Protein AF-A0A1B6GML4-F1 (afdb_monomer_lite)

Sequence (191 aa):
NIVEIHKVHSAIVINNTKAHWIPQGDTEPADFGSPFADRFAMFSSLLSSLYSGCTGELDSEVAPALCLGVHLANSQGTSDVQSKRKHYDFYHDPNPKEVRLCVPILECVTKRVMELLVEWPDHPTLNQILLVINRIMDFPSLSPVSRFLTGLELLLTKLKEWEENAHAGVTLGPHAAAVTRQVLDWRKLEL

pLDDT: mean 84.24, std 14.87, range [43.22, 98.5]

Secondary structure (DSSP, 8-state):
-HHHHHHHHHHHHHHH---TTS---S------SHHHHHHHHHHHHHHHHHGGG--THHHHHHHHHHHHHHHHHHHTTS----S------TTTSB-HHHHHHHHHHHHHHHHHHHHHHHHSTT-HHHHHHHHHHHHHHTS-TTSBHHHHHHHHHHHHHHHHHHHTT--GGG--HHHHHHHHHHHHHHHTT--

Structure (mmCIF, N/CA/C/O backbone):
data_AF-A0A1B6GML4-F1
#
_entry.id   AF-A0A1B6GML4-F1
#
loop_
_atom_site.group_PDB
_atom_site.id
_atom_site.type_symbol
_atom_site.label_atom_id
_atom_site.label_alt_id
_atom_site.label_comp_id
_atom_site.label_asym_id
_atom_site.label_entity_id
_atom_site.label_seq_id
_atom_site.pdbx_PDB_ins_code
_atom_site.Cartn_x
_atom_site.Cartn_y
_atom_site.Cartn_z
_atom_site.occupancy
_atom_site.B_iso_or_equiv
_atom_site.auth_seq_id
_atom_site.auth_comp_id
_atom_site.auth_asym_id
_atom_site.auth_atom_id
_atom_site.pdbx_PDB_model_num
ATOM 1 N N . ASN A 1 1 ? 11.026 -1.767 -40.944 1.00 56.12 1 ASN A N 1
ATOM 2 C CA . ASN A 1 1 ? 12.020 -0.731 -40.603 1.00 56.12 1 ASN A CA 1
ATOM 3 C C . ASN A 1 1 ? 13.425 -1.319 -40.780 1.00 56.12 1 ASN A C 1
ATOM 5 O O . ASN A 1 1 ? 13.826 -2.129 -39.960 1.00 56.12 1 ASN A O 1
ATOM 9 N N . ILE A 1 2 ? 14.142 -1.026 -41.876 1.00 69.81 2 ILE A N 1
ATOM 10 C CA . ILE A 1 2 ? 15.415 -1.724 -42.191 1.00 69.81 2 ILE A CA 1
ATOM 11 C C . ILE A 1 2 ? 16.571 -1.302 -41.270 1.00 69.81 2 ILE A C 1
ATOM 13 O O . ILE A 1 2 ? 17.361 -2.148 -40.859 1.00 69.81 2 ILE A O 1
ATOM 17 N N . VAL A 1 3 ? 16.654 -0.019 -40.900 1.00 73.81 3 VAL A N 1
ATOM 18 C CA . VAL A 1 3 ? 17.741 0.513 -40.051 1.00 73.81 3 VAL A CA 1
ATOM 19 C C . VAL A 1 3 ? 17.723 -0.122 -38.656 1.00 73.81 3 VAL A C 1
ATOM 21 O O . VAL A 1 3 ? 18.766 -0.402 -38.074 1.00 73.81 3 VAL A O 1
ATOM 24 N N . GLU A 1 4 ? 16.530 -0.383 -38.135 1.00 59.25 4 GLU A N 1
ATOM 25 C CA . GLU A 1 4 ? 16.285 -1.000 -36.829 1.00 59.25 4 GLU A CA 1
ATOM 26 C C . GLU A 1 4 ? 16.676 -2.485 -36.813 1.00 59.25 4 GLU A C 1
ATOM 28 O O . GLU A 1 4 ? 17.441 -2.907 -35.948 1.00 59.25 4 GLU A O 1
ATOM 33 N N . ILE A 1 5 ? 16.278 -3.240 -37.845 1.00 67.94 5 ILE A N 1
ATOM 34 C CA . ILE A 1 5 ? 16.705 -4.635 -38.052 1.00 67.94 5 ILE A CA 1
ATOM 35 C C . ILE A 1 5 ? 18.234 -4.717 -38.177 1.00 67.94 5 ILE A C 1
ATOM 37 O O . ILE A 1 5 ? 18.857 -5.567 -37.543 1.00 67.94 5 ILE A O 1
ATOM 41 N N . HIS A 1 6 ? 18.855 -3.808 -38.941 1.00 76.44 6 HIS A N 1
ATOM 42 C CA . HIS A 1 6 ? 20.312 -3.740 -39.063 1.00 76.44 6 HIS A CA 1
ATOM 43 C C . HIS A 1 6 ? 20.986 -3.483 -37.708 1.00 76.44 6 HIS A C 1
ATOM 45 O O . HIS A 1 6 ? 21.943 -4.177 -37.372 1.00 76.44 6 HIS A O 1
ATOM 51 N N . LYS A 1 7 ? 20.487 -2.526 -36.908 1.00 72.69 7 LYS A N 1
ATOM 52 C CA . LYS A 1 7 ? 21.011 -2.256 -35.558 1.00 72.69 7 LYS A CA 1
ATOM 53 C C . LYS A 1 7 ? 20.954 -3.505 -34.678 1.00 72.69 7 LYS A C 1
ATOM 55 O O . LYS A 1 7 ? 22.003 -3.932 -34.202 1.00 72.69 7 LYS A O 1
ATOM 60 N N . VAL A 1 8 ? 19.778 -4.122 -34.532 1.00 65.69 8 VAL A N 1
ATOM 61 C CA . VAL A 1 8 ? 19.581 -5.323 -33.698 1.00 65.69 8 VAL A CA 1
ATOM 62 C C . VAL A 1 8 ? 20.485 -6.472 -34.155 1.00 65.69 8 VAL A C 1
ATOM 64 O O . VAL A 1 8 ? 21.190 -7.060 -33.338 1.00 65.69 8 VAL A O 1
ATOM 67 N N . HIS A 1 9 ? 20.548 -6.750 -35.461 1.00 72.94 9 HIS A N 1
ATOM 68 C CA . HIS A 1 9 ? 21.420 -7.794 -36.002 1.00 72.94 9 HIS A CA 1
ATOM 69 C C . HIS A 1 9 ? 22.908 -7.491 -35.761 1.00 72.94 9 HIS A C 1
ATOM 71 O O . HIS A 1 9 ? 23.656 -8.372 -35.341 1.00 72.94 9 HIS A O 1
ATOM 77 N N . SER A 1 10 ? 23.348 -6.245 -35.977 1.00 73.06 10 SER A N 1
ATOM 78 C CA . SER A 1 10 ? 24.743 -5.847 -35.749 1.00 73.06 10 SER A CA 1
ATOM 79 C C . SER A 1 10 ? 25.153 -5.964 -34.276 1.00 73.06 10 SER A C 1
ATOM 81 O O . SER A 1 10 ? 26.220 -6.502 -33.998 1.00 73.06 10 SER A O 1
ATOM 83 N N . ALA A 1 11 ? 24.283 -5.571 -33.338 1.00 68.06 11 ALA A N 1
ATOM 84 C CA . ALA A 1 11 ? 24.519 -5.723 -31.904 1.00 68.06 11 ALA A CA 1
ATOM 85 C C . ALA A 1 11 ? 24.594 -7.201 -31.485 1.00 68.06 11 ALA A C 1
ATOM 87 O O . ALA A 1 11 ? 25.515 -7.590 -30.770 1.00 68.06 11 ALA A O 1
ATOM 88 N N . ILE A 1 12 ? 23.684 -8.052 -31.980 1.00 68.06 12 ILE A N 1
ATOM 89 C CA . ILE A 1 12 ? 23.720 -9.499 -31.713 1.00 68.06 12 ILE A CA 1
ATOM 90 C C . ILE A 1 12 ? 25.034 -10.108 -32.219 1.00 68.06 12 ILE A C 1
ATOM 92 O O . ILE A 1 12 ? 25.698 -10.819 -31.464 1.00 68.06 12 ILE A O 1
ATOM 96 N N . VAL A 1 13 ? 25.440 -9.813 -33.459 1.00 72.75 13 VAL A N 1
ATOM 97 C CA . VAL A 1 13 ? 26.677 -10.360 -34.039 1.00 72.75 13 VAL A CA 1
ATOM 98 C C . VAL A 1 13 ? 27.910 -9.881 -33.273 1.00 72.75 13 VAL A C 1
ATOM 100 O O . VAL A 1 13 ? 28.735 -10.716 -32.909 1.00 72.75 13 VAL A O 1
ATOM 103 N N . ILE A 1 14 ? 28.031 -8.582 -32.981 1.00 70.19 14 ILE A N 1
ATOM 104 C CA . ILE A 1 14 ? 29.200 -8.020 -32.285 1.00 70.19 14 ILE A CA 1
ATOM 105 C C . ILE A 1 14 ? 29.301 -8.555 -30.848 1.00 70.19 14 ILE A C 1
ATOM 107 O O . ILE A 1 14 ? 30.374 -9.000 -30.445 1.00 70.19 14 ILE A O 1
ATOM 111 N N . ASN A 1 15 ? 28.195 -8.606 -30.098 1.00 63.50 15 ASN A N 1
ATOM 112 C CA . ASN A 1 15 ? 28.218 -9.031 -28.693 1.00 63.50 15 ASN A CA 1
ATOM 113 C C . ASN A 1 15 ? 28.424 -10.549 -28.513 1.00 63.50 15 ASN A C 1
ATOM 115 O O . ASN A 1 15 ? 28.845 -10.978 -27.440 1.00 63.50 15 ASN A O 1
ATOM 119 N N . ASN A 1 16 ? 28.132 -11.371 -29.533 1.00 59.53 16 ASN A N 1
ATOM 120 C CA . ASN A 1 16 ? 28.180 -12.839 -29.431 1.00 59.53 16 ASN A CA 1
ATOM 121 C C . ASN A 1 16 ? 29.276 -13.503 -30.291 1.00 59.53 16 ASN A C 1
ATOM 123 O O . ASN A 1 16 ? 29.532 -14.694 -30.117 1.00 59.53 16 ASN A O 1
ATOM 127 N N . THR A 1 17 ? 29.954 -12.776 -31.189 1.00 66.06 17 THR A N 1
ATOM 128 C CA . THR A 1 17 ? 30.941 -13.361 -32.120 1.00 66.06 17 THR A CA 1
ATOM 129 C C . THR A 1 17 ? 32.354 -12.852 -31.845 1.00 66.06 17 THR A C 1
ATOM 131 O O . THR A 1 17 ? 32.690 -11.709 -32.144 1.00 66.06 17 THR A O 1
ATOM 134 N N . LYS A 1 18 ? 33.238 -13.721 -31.343 1.00 58.53 18 LYS A N 1
ATOM 135 C CA . LYS A 1 18 ? 34.671 -13.406 -31.217 1.00 58.53 18 LYS A CA 1
ATOM 136 C C . LYS A 1 18 ? 35.383 -13.633 -32.554 1.00 58.53 18 LYS A C 1
ATOM 138 O O . LYS A 1 18 ? 35.643 -14.775 -32.922 1.00 58.53 18 LYS A O 1
ATOM 143 N N . ALA A 1 19 ? 35.727 -12.554 -33.257 1.00 68.25 19 ALA A N 1
ATOM 144 C CA . ALA A 1 19 ? 36.495 -12.598 -34.502 1.00 68.25 19 ALA A CA 1
ATOM 145 C C . ALA A 1 19 ? 37.675 -11.613 -34.473 1.00 68.25 19 ALA A C 1
ATOM 147 O O . ALA A 1 19 ? 37.543 -10.490 -33.996 1.00 68.25 19 ALA A O 1
ATOM 148 N N . HIS A 1 20 ? 38.825 -12.024 -35.016 1.00 67.94 20 HIS A N 1
ATOM 149 C CA . HIS A 1 20 ? 40.100 -11.288 -34.935 1.00 67.94 20 HIS A CA 1
ATOM 150 C C . HIS A 1 20 ? 40.120 -9.934 -35.671 1.00 67.94 20 HIS A C 1
ATOM 152 O O . HIS A 1 20 ? 41.049 -9.154 -35.491 1.00 67.94 20 HIS A O 1
ATOM 158 N N . TRP A 1 21 ? 39.132 -9.677 -36.529 1.00 72.56 21 TRP A N 1
ATOM 159 C CA . TRP A 1 21 ? 38.981 -8.448 -37.313 1.00 72.56 21 TRP A CA 1
ATOM 160 C C . TRP A 1 21 ? 37.955 -7.470 -36.717 1.00 72.56 21 TRP A C 1
ATOM 162 O O . TRP A 1 21 ? 37.791 -6.373 -37.246 1.00 72.56 21 TRP A O 1
ATOM 172 N N . ILE A 1 22 ? 37.270 -7.839 -35.628 1.00 68.94 22 ILE A N 1
ATOM 173 C CA . ILE A 1 22 ? 36.397 -6.931 -34.873 1.00 68.94 22 ILE A CA 1
ATOM 174 C C . ILE A 1 22 ? 37.270 -6.193 -33.846 1.00 68.94 22 ILE A C 1
ATOM 176 O O . ILE A 1 22 ? 37.882 -6.860 -33.008 1.00 68.94 22 ILE A O 1
ATOM 180 N N . PRO A 1 23 ? 37.347 -4.847 -33.867 1.00 63.09 23 PRO A N 1
ATOM 181 C CA . PRO A 1 23 ? 38.114 -4.099 -32.877 1.00 63.09 23 PRO A CA 1
ATOM 182 C C . PRO A 1 23 ? 37.540 -4.299 -31.470 1.00 63.09 23 PRO A C 1
ATOM 184 O O . PRO A 1 23 ? 36.463 -3.799 -31.148 1.00 63.09 23 PRO A O 1
ATOM 187 N N . GLN A 1 24 ? 38.273 -5.019 -30.623 1.00 57.16 24 GLN A N 1
ATOM 188 C CA . GLN A 1 24 ? 37.968 -5.122 -29.199 1.00 57.16 24 GLN A CA 1
ATOM 189 C C . GLN A 1 24 ? 38.437 -3.842 -28.503 1.00 57.16 24 GLN A C 1
ATOM 191 O O . GLN A 1 24 ? 39.585 -3.736 -28.079 1.00 57.16 24 GLN A O 1
ATOM 196 N N . GLY A 1 25 ? 37.536 -2.860 -28.415 1.00 58.91 25 GLY A N 1
ATOM 197 C CA . GLY A 1 25 ? 37.604 -1.867 -27.344 1.00 58.91 25 GLY A CA 1
ATOM 198 C C . GLY A 1 25 ? 37.386 -2.530 -25.979 1.00 58.91 25 GLY A C 1
ATOM 199 O O . GLY A 1 25 ? 37.038 -3.717 -25.913 1.00 58.91 25 GLY A O 1
ATOM 200 N N . ASP A 1 26 ? 37.579 -1.766 -24.900 1.00 52.56 26 ASP A N 1
ATOM 201 C CA . ASP A 1 26 ? 37.337 -2.236 -23.532 1.00 52.56 26 ASP A CA 1
ATOM 202 C C . ASP A 1 26 ? 35.965 -2.911 -23.450 1.00 52.56 26 ASP A C 1
ATOM 204 O O . ASP A 1 26 ? 34.927 -2.309 -23.731 1.00 52.56 26 ASP A O 1
ATOM 208 N N . THR A 1 27 ? 35.983 -4.217 -23.191 1.00 55.28 27 THR A N 1
ATOM 209 C CA . THR A 1 27 ? 34.832 -5.069 -23.484 1.00 55.28 27 THR A CA 1
ATOM 210 C C . THR A 1 27 ? 33.810 -4.943 -22.366 1.00 55.28 27 THR A C 1
ATOM 212 O O . THR A 1 27 ? 33.893 -5.655 -21.363 1.00 55.28 27 THR A O 1
ATOM 215 N N . GLU A 1 28 ? 32.844 -4.038 -22.542 1.00 55.69 28 GLU A N 1
ATOM 216 C CA . GLU A 1 28 ? 31.662 -3.985 -21.681 1.00 55.69 28 GLU A CA 1
ATOM 217 C C . GLU A 1 28 ? 31.017 -5.383 -21.594 1.00 55.69 28 GLU A C 1
ATOM 219 O O . GLU A 1 28 ? 30.983 -6.119 -22.590 1.00 55.69 28 GLU A O 1
ATOM 224 N N . PRO A 1 29 ? 30.543 -5.797 -20.403 1.00 58.59 29 PRO A N 1
ATOM 225 C CA . PRO A 1 29 ? 29.981 -7.126 -20.213 1.00 58.59 29 PRO A CA 1
ATOM 226 C C . PRO A 1 29 ? 28.775 -7.316 -21.135 1.00 58.59 29 PRO A C 1
ATOM 228 O O . PRO A 1 29 ? 27.877 -6.478 -21.168 1.00 58.59 29 PRO A O 1
ATOM 231 N N . ALA A 1 30 ? 28.762 -8.422 -21.884 1.00 60.78 30 ALA A N 1
ATOM 232 C CA . ALA A 1 30 ? 27.754 -8.673 -22.909 1.00 60.78 30 ALA A CA 1
ATOM 233 C C . ALA A 1 30 ? 26.330 -8.605 -22.328 1.00 60.78 30 ALA A C 1
ATOM 235 O O . ALA A 1 30 ? 25.942 -9.428 -21.497 1.00 60.78 30 ALA A O 1
ATOM 236 N N . ASP A 1 31 ? 25.552 -7.618 -22.776 1.00 66.75 31 ASP A N 1
ATOM 237 C CA . ASP A 1 31 ? 24.176 -7.435 -22.327 1.00 66.75 31 ASP A CA 1
ATOM 238 C C . ASP A 1 31 ? 23.254 -8.485 -22.963 1.00 66.75 31 ASP A C 1
ATOM 240 O O . ASP A 1 31 ? 22.877 -8.405 -24.135 1.00 66.75 31 ASP A O 1
ATOM 244 N N . PHE A 1 32 ? 22.882 -9.479 -22.158 1.00 69.00 32 PHE A N 1
ATOM 245 C CA . PHE A 1 32 ? 21.851 -10.466 -22.480 1.00 69.00 32 PHE A CA 1
ATOM 246 C C . PHE A 1 32 ? 20.448 -10.032 -22.013 1.00 69.00 32 PHE A C 1
ATOM 248 O O . PHE A 1 32 ? 19.461 -10.674 -22.373 1.00 69.00 32 PHE A O 1
ATOM 255 N N . GLY A 1 33 ? 20.347 -8.953 -21.230 1.00 74.19 33 GLY A N 1
ATOM 256 C CA . GLY A 1 33 ? 19.120 -8.437 -20.633 1.00 74.19 33 GLY A CA 1
ATOM 257 C C . GLY A 1 33 ? 18.258 -7.649 -21.616 1.00 74.19 33 GLY A C 1
ATOM 258 O O . GLY A 1 33 ? 17.096 -8.013 -21.807 1.00 74.19 33 GLY A O 1
ATOM 259 N N . SER A 1 34 ? 18.793 -6.616 -22.282 1.00 72.69 34 SER A N 1
ATOM 260 C CA . SER A 1 34 ? 17.989 -5.852 -23.257 1.00 72.69 34 SER A CA 1
ATOM 261 C C . SER A 1 34 ? 17.515 -6.694 -24.455 1.00 72.69 34 SER A C 1
ATOM 263 O O . SER A 1 34 ? 16.313 -6.664 -24.740 1.00 72.69 34 SER A O 1
ATOM 265 N N . PRO A 1 35 ? 18.331 -7.579 -25.077 1.00 76.06 35 PRO A N 1
ATOM 266 C CA . PRO A 1 35 ? 17.855 -8.402 -26.188 1.00 76.06 35 PRO A CA 1
ATOM 267 C C . PRO A 1 35 ? 16.905 -9.514 -25.730 1.00 76.06 35 PRO A C 1
ATOM 269 O O . PRO A 1 35 ? 16.239 -10.129 -26.563 1.00 76.06 35 PRO A O 1
ATOM 272 N N . PHE A 1 36 ? 16.856 -9.842 -24.434 1.00 81.12 36 PHE A N 1
ATOM 273 C CA . PHE A 1 36 ? 15.794 -10.677 -23.873 1.00 81.12 36 PHE A CA 1
ATOM 274 C C . PHE A 1 36 ? 14.494 -9.873 -23.734 1.00 81.12 36 PHE A C 1
ATOM 276 O O . PHE A 1 36 ? 13.460 -10.324 -24.221 1.00 81.12 36 PHE A O 1
ATOM 283 N N . ALA A 1 37 ? 14.550 -8.681 -23.131 1.00 78.19 37 ALA A N 1
ATOM 284 C CA . ALA A 1 37 ? 13.382 -7.839 -22.874 1.00 78.19 37 ALA A CA 1
ATOM 285 C C . ALA A 1 37 ? 12.607 -7.493 -24.159 1.00 78.19 37 ALA A C 1
ATOM 287 O O . ALA A 1 37 ? 11.391 -7.687 -24.200 1.00 78.19 37 ALA A O 1
ATOM 288 N N . ASP A 1 38 ? 13.302 -7.091 -25.228 1.00 78.31 38 ASP A N 1
ATOM 289 C CA . ASP A 1 38 ? 12.683 -6.780 -26.527 1.00 78.31 38 ASP A CA 1
ATOM 290 C C . ASP A 1 38 ? 11.943 -7.993 -27.119 1.00 78.31 38 ASP A C 1
ATOM 292 O O . ASP A 1 38 ? 10.798 -7.896 -27.573 1.00 78.31 38 ASP A O 1
ATOM 296 N N . ARG A 1 39 ? 12.577 -9.174 -27.081 1.00 82.50 39 ARG A N 1
ATOM 297 C CA . ARG A 1 39 ? 11.973 -10.424 -27.571 1.00 82.50 39 ARG A CA 1
ATOM 298 C C . ARG A 1 39 ? 10.807 -10.878 -26.697 1.00 82.50 39 ARG A C 1
ATOM 300 O O . ARG A 1 39 ? 9.813 -11.354 -27.238 1.00 82.50 39 ARG A O 1
ATOM 307 N N . PHE A 1 40 ? 10.890 -10.693 -25.381 1.00 83.88 40 PHE A N 1
ATOM 308 C CA . PHE A 1 40 ? 9.812 -11.028 -24.453 1.00 83.88 40 PHE A CA 1
ATOM 309 C C . PHE A 1 40 ? 8.597 -10.101 -24.622 1.00 83.88 40 PHE A C 1
ATOM 311 O O . PHE A 1 40 ? 7.462 -10.574 -24.597 1.00 83.88 40 PHE A O 1
ATOM 318 N N . ALA A 1 41 ? 8.811 -8.808 -24.885 1.00 81.50 41 ALA A N 1
ATOM 319 C CA . ALA A 1 41 ? 7.740 -7.864 -25.201 1.00 81.50 41 ALA A CA 1
ATOM 320 C C . ALA A 1 41 ? 7.011 -8.236 -26.508 1.00 81.50 41 ALA A C 1
ATOM 322 O O . ALA A 1 41 ? 5.779 -8.295 -26.532 1.00 81.50 41 ALA A O 1
ATOM 323 N N . MET A 1 42 ? 7.757 -8.572 -27.571 1.00 84.25 42 MET A N 1
ATOM 324 C CA . MET A 1 42 ? 7.171 -9.081 -28.820 1.00 84.25 42 MET A CA 1
ATOM 325 C C . MET A 1 42 ? 6.416 -10.401 -28.608 1.00 84.25 42 MET A C 1
ATOM 327 O O . MET A 1 42 ? 5.291 -10.544 -29.083 1.00 84.25 42 MET A O 1
ATOM 331 N N . PHE A 1 43 ? 6.998 -11.350 -27.866 1.00 85.44 43 PHE A N 1
ATOM 332 C CA . PHE A 1 43 ? 6.362 -12.632 -27.555 1.00 85.44 43 PHE A CA 1
ATOM 333 C C . PHE A 1 43 ? 5.057 -12.455 -26.767 1.00 85.44 43 PHE A C 1
ATOM 335 O O . PHE A 1 43 ? 4.049 -13.043 -27.141 1.00 85.44 43 PHE A O 1
ATOM 342 N N . SER A 1 44 ? 5.042 -11.601 -25.740 1.00 84.31 44 SER A N 1
ATOM 343 C CA . SER A 1 44 ? 3.843 -11.294 -24.947 1.00 84.31 44 SER A CA 1
ATOM 344 C C . SER A 1 44 ? 2.716 -10.705 -25.809 1.00 84.31 44 SER A C 1
ATOM 346 O O . SER A 1 44 ? 1.567 -11.146 -25.733 1.00 84.31 44 SER A O 1
ATOM 348 N N . SER A 1 45 ? 3.053 -9.775 -26.712 1.00 86.06 45 SER A N 1
ATOM 349 C CA . SER A 1 45 ? 2.097 -9.221 -27.676 1.00 86.06 45 SER A CA 1
ATOM 350 C C . SER A 1 45 ? 1.522 -10.299 -28.601 1.00 86.06 45 SER A C 1
ATOM 352 O O . SER A 1 45 ? 0.301 -10.380 -28.741 1.00 86.06 45 SER A O 1
ATOM 354 N N . LEU A 1 46 ? 2.366 -11.153 -29.189 1.00 85.56 46 LEU A N 1
ATOM 355 C CA . LEU A 1 46 ? 1.924 -12.257 -30.049 1.00 85.56 46 LEU A CA 1
ATOM 356 C C . LEU A 1 46 ? 1.051 -13.258 -29.281 1.00 85.56 46 LEU A C 1
ATOM 358 O O . LEU A 1 46 ? -0.035 -13.601 -29.749 1.00 85.56 46 LEU A O 1
ATOM 362 N N . LEU A 1 47 ? 1.474 -13.664 -28.081 1.00 84.44 47 LEU A N 1
ATOM 363 C CA . LEU A 1 47 ? 0.755 -14.602 -27.219 1.00 84.44 47 LEU A CA 1
ATOM 364 C C . LEU A 1 47 ? -0.658 -14.100 -26.902 1.00 84.44 47 LEU A C 1
ATOM 366 O O . LEU A 1 47 ? -1.605 -14.870 -27.029 1.00 84.44 47 LEU A O 1
ATOM 370 N N . SER A 1 48 ? -0.832 -12.805 -26.609 1.00 83.38 48 SER A N 1
ATOM 371 C CA . SER A 1 48 ? -2.160 -12.212 -26.370 1.00 83.38 48 SER A CA 1
ATOM 372 C C . SER A 1 48 ? -3.149 -12.390 -27.536 1.00 83.38 48 SER A C 1
ATOM 374 O O . SER A 1 48 ? -4.357 -12.432 -27.316 1.00 83.38 48 SER A O 1
ATOM 376 N N . SER A 1 49 ? -2.640 -12.540 -28.765 1.00 83.12 49 SER A N 1
ATOM 377 C CA . SER A 1 49 ? -3.434 -12.736 -29.985 1.00 83.12 49 SER A CA 1
ATOM 378 C C . SER A 1 49 ? -3.537 -14.194 -30.453 1.00 83.12 49 SER A C 1
ATOM 380 O O . SER A 1 49 ? -4.444 -14.522 -31.214 1.00 83.12 49 SER A O 1
ATOM 382 N N . LEU A 1 50 ? -2.625 -15.068 -30.006 1.00 81.56 50 LEU A N 1
ATOM 383 C CA . LEU A 1 50 ? -2.477 -16.450 -30.486 1.00 81.56 50 LEU A CA 1
ATOM 384 C C . LEU A 1 50 ? -2.741 -17.522 -29.414 1.00 81.56 50 LEU A C 1
ATOM 386 O O . LEU A 1 50 ? -2.735 -18.704 -29.747 1.00 81.56 50 LEU A O 1
ATOM 390 N N . TYR A 1 51 ? -3.004 -17.136 -28.159 1.00 78.06 51 TYR A N 1
ATOM 391 C CA . TYR A 1 51 ? -3.182 -18.038 -27.009 1.00 78.06 51 TYR A CA 1
ATOM 392 C C . TYR A 1 51 ? -4.139 -19.218 -27.263 1.00 78.06 51 TYR A C 1
ATOM 394 O O . TYR A 1 51 ? -3.883 -20.332 -26.817 1.00 78.06 51 TYR A O 1
ATOM 402 N N . SER A 1 52 ? -5.214 -19.008 -28.030 1.00 80.94 52 SER A N 1
ATOM 403 C CA . SER A 1 52 ? -6.192 -20.051 -28.379 1.00 80.94 52 SER A CA 1
ATOM 404 C C . SER A 1 52 ? -5.649 -21.174 -29.277 1.00 80.94 52 SER A C 1
ATOM 406 O O . SER A 1 52 ? -6.319 -22.194 -29.428 1.00 80.94 52 SER A O 1
ATOM 408 N N . GLY A 1 53 ? -4.466 -21.001 -29.874 1.00 77.62 53 GLY A N 1
ATOM 409 C CA . GLY A 1 53 ? -3.755 -22.012 -30.662 1.00 77.62 53 GLY A CA 1
ATOM 410 C C . GLY A 1 53 ? -2.538 -22.627 -29.958 1.00 77.62 53 GLY A C 1
ATOM 411 O O . GLY A 1 53 ? -1.824 -23.411 -30.581 1.00 77.62 53 GLY A O 1
ATOM 412 N N . CYS A 1 54 ? -2.262 -22.274 -28.700 1.00 80.06 54 CYS A N 1
ATOM 413 C CA . CYS A 1 54 ? -1.100 -22.774 -27.963 1.00 80.06 54 CYS A CA 1
ATOM 414 C C . CYS A 1 54 ? -1.366 -24.158 -27.340 1.00 80.06 54 CYS A C 1
ATOM 416 O O . CYS A 1 54 ? -2.386 -24.368 -26.685 1.00 80.06 54 CYS A O 1
ATOM 418 N N . THR A 1 55 ? -0.428 -25.098 -27.504 1.00 80.38 55 THR A N 1
ATOM 419 C CA . THR A 1 55 ? -0.414 -26.385 -26.783 1.00 80.38 55 THR A CA 1
ATOM 420 C C . THR A 1 55 ? 0.356 -26.254 -25.465 1.00 80.38 55 THR A C 1
ATOM 422 O O . THR A 1 55 ? 1.227 -25.395 -25.335 1.00 80.38 55 THR A O 1
ATOM 425 N N . GLY A 1 56 ? 0.096 -27.142 -24.497 1.00 78.56 56 GLY A N 1
ATOM 426 C CA . GLY A 1 56 ? 0.838 -27.189 -23.223 1.00 78.56 56 GLY A CA 1
ATOM 427 C C . GLY A 1 56 ? 2.326 -27.558 -23.356 1.00 78.56 56 GLY A C 1
ATOM 428 O O . GLY A 1 56 ? 3.072 -27.497 -22.385 1.00 78.56 56 GLY A O 1
ATOM 429 N N . GLU A 1 57 ? 2.787 -27.914 -24.558 1.00 83.31 57 GLU A N 1
ATOM 430 C CA . GLU A 1 57 ? 4.215 -28.054 -24.871 1.00 83.31 57 GLU A CA 1
ATOM 431 C C . GLU A 1 57 ? 4.918 -26.686 -24.819 1.00 83.31 57 GLU A C 1
ATOM 433 O O . GLU A 1 57 ? 6.063 -26.599 -24.372 1.00 83.31 57 GLU A O 1
ATOM 438 N N . LEU A 1 58 ? 4.212 -25.604 -25.182 1.00 81.75 58 LEU A N 1
ATOM 439 C CA . LEU A 1 58 ? 4.733 -24.237 -25.139 1.00 81.75 58 LEU A CA 1
ATOM 440 C C . LEU A 1 58 ? 5.155 -23.828 -23.723 1.00 81.75 58 LEU A C 1
ATOM 442 O O . LEU A 1 58 ? 6.183 -23.174 -23.570 1.00 81.75 58 LEU A O 1
ATOM 446 N N . ASP A 1 59 ? 4.419 -24.251 -22.692 1.00 83.25 59 ASP A N 1
ATOM 447 C CA . ASP A 1 59 ? 4.773 -23.974 -21.295 1.00 83.25 59 ASP A CA 1
ATOM 448 C C . ASP A 1 59 ? 6.145 -24.570 -20.936 1.00 83.25 59 ASP A C 1
ATOM 450 O O . ASP A 1 59 ? 6.913 -23.956 -20.195 1.00 83.25 59 ASP A O 1
ATOM 454 N N . SER A 1 60 ? 6.494 -25.732 -21.504 1.00 84.88 60 SER A N 1
ATOM 455 C CA . SER A 1 60 ? 7.784 -26.392 -21.264 1.00 84.88 60 SER A CA 1
ATOM 456 C C . SER A 1 60 ? 8.955 -25.721 -21.996 1.00 84.88 60 SER A C 1
ATOM 458 O O . SER A 1 60 ? 10.018 -25.541 -21.404 1.00 84.88 60 SER A O 1
ATOM 460 N N . GLU A 1 61 ? 8.741 -25.265 -23.235 1.00 85.81 61 GLU A N 1
ATOM 461 C CA . GLU A 1 61 ? 9.733 -24.530 -24.040 1.00 85.81 61 GLU A CA 1
ATOM 462 C C . GLU A 1 61 ? 9.964 -23.100 -23.519 1.00 85.81 61 GLU A C 1
ATOM 464 O O . GLU A 1 61 ? 11.071 -22.561 -23.574 1.00 85.81 61 GLU A O 1
ATOM 469 N N . VAL A 1 62 ? 8.918 -22.467 -22.981 1.00 87.06 62 VAL A N 1
ATOM 470 C CA . VAL A 1 62 ? 8.950 -21.074 -22.513 1.00 87.06 62 VAL A CA 1
ATOM 471 C C . VAL A 1 62 ? 9.338 -20.971 -21.030 1.00 87.06 62 VAL A C 1
ATOM 473 O O . VAL A 1 62 ? 9.825 -19.920 -20.610 1.00 87.06 62 VAL A O 1
ATOM 476 N N . ALA A 1 63 ? 9.240 -22.046 -20.237 1.00 86.25 63 ALA A N 1
ATOM 477 C CA . ALA A 1 63 ? 9.647 -22.052 -18.827 1.00 86.25 63 ALA A CA 1
ATOM 478 C C . ALA A 1 63 ? 11.093 -21.556 -18.573 1.00 86.25 63 ALA A C 1
ATOM 480 O O . ALA A 1 63 ? 11.254 -20.691 -17.708 1.00 86.25 63 ALA A O 1
ATOM 481 N N . PRO A 1 64 ? 12.145 -21.974 -19.313 1.00 85.75 64 PRO A N 1
ATOM 482 C CA . PRO A 1 64 ? 13.498 -21.440 -19.117 1.00 85.75 64 PRO A CA 1
ATOM 483 C C . PRO A 1 64 ? 13.588 -19.932 -19.392 1.00 85.75 64 PRO A C 1
ATOM 485 O O . PRO A 1 64 ? 14.271 -19.204 -18.669 1.00 85.75 64 PRO A O 1
ATOM 488 N N . ALA A 1 65 ? 12.860 -19.448 -20.404 1.00 84.38 65 ALA A N 1
ATOM 489 C CA . ALA A 1 65 ? 12.790 -18.030 -20.741 1.00 84.38 65 ALA A CA 1
ATOM 490 C C . ALA A 1 65 ? 12.029 -17.228 -19.670 1.00 84.38 65 ALA A C 1
ATOM 492 O O . ALA A 1 65 ? 12.469 -16.142 -19.303 1.00 84.38 65 ALA A O 1
ATOM 493 N N . LEU A 1 66 ? 10.945 -17.769 -19.108 1.00 85.69 66 LEU A N 1
ATOM 494 C CA . LEU A 1 66 ? 10.226 -17.163 -17.982 1.00 85.69 66 LEU A CA 1
ATOM 495 C C . LEU A 1 66 ? 11.075 -17.142 -16.708 1.00 85.69 66 LEU A C 1
ATOM 497 O O . LEU A 1 66 ? 11.111 -16.117 -16.032 1.00 85.69 66 LEU A O 1
ATOM 501 N N . CYS A 1 67 ? 11.815 -18.209 -16.401 1.00 86.25 67 CYS A N 1
ATOM 502 C CA . CYS A 1 67 ? 12.759 -18.224 -15.283 1.00 86.25 67 CYS A CA 1
ATOM 503 C C . CYS A 1 67 ? 13.855 -17.160 -15.448 1.00 86.25 67 CYS A C 1
ATOM 505 O O . CYS A 1 67 ? 14.155 -16.452 -14.487 1.00 86.25 67 CYS A O 1
ATOM 507 N N . LEU A 1 68 ? 14.402 -16.986 -16.658 1.00 83.25 68 LEU A N 1
ATOM 508 C CA . LEU A 1 68 ? 15.341 -15.902 -16.960 1.00 83.25 68 LEU A CA 1
ATOM 509 C C . LEU A 1 68 ? 14.677 -14.520 -16.846 1.00 83.25 68 LEU A C 1
ATOM 511 O O . LEU A 1 68 ? 15.255 -13.622 -16.244 1.00 83.25 68 LEU A O 1
ATOM 515 N N . GLY A 1 69 ? 13.455 -14.347 -17.353 1.00 82.69 69 GLY A N 1
ATOM 516 C CA . GLY A 1 69 ? 12.704 -13.093 -17.257 1.00 82.69 69 GLY A CA 1
ATOM 517 C C . GLY A 1 69 ? 12.368 -12.700 -15.818 1.00 82.69 69 GLY A C 1
ATOM 518 O O . GLY A 1 69 ? 12.525 -11.541 -15.446 1.00 82.69 69 GLY A O 1
ATOM 519 N N . VAL A 1 70 ? 11.991 -13.666 -14.976 1.00 83.44 70 VAL A N 1
ATOM 520 C CA . VAL A 1 70 ? 11.785 -13.473 -13.532 1.00 83.44 70 VAL A CA 1
ATOM 521 C C . VAL A 1 70 ? 13.111 -13.199 -12.824 1.00 83.44 70 VAL A C 1
ATOM 523 O O . VAL A 1 70 ? 13.156 -12.331 -11.952 1.00 83.44 70 VAL A O 1
ATOM 526 N N . HIS A 1 71 ? 14.203 -13.877 -13.194 1.00 79.88 71 HIS A N 1
ATOM 527 C CA . HIS A 1 71 ? 15.526 -13.565 -12.656 1.00 79.88 71 HIS A CA 1
ATOM 528 C C . HIS A 1 71 ? 15.922 -12.123 -12.991 1.00 79.88 71 H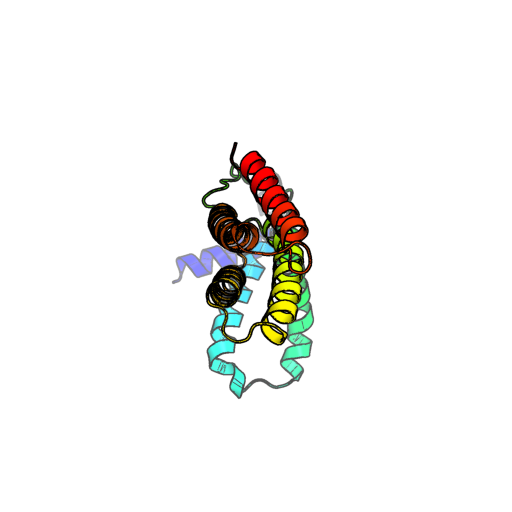IS A C 1
ATOM 530 O O . HIS A 1 71 ? 16.223 -11.372 -12.073 1.00 79.88 71 HIS A O 1
ATOM 536 N N . LEU A 1 72 ? 15.815 -11.708 -14.258 1.00 76.56 72 LEU A N 1
ATOM 537 C CA . LEU A 1 72 ? 16.108 -10.347 -14.717 1.00 76.56 72 LEU A CA 1
ATOM 538 C C . LEU A 1 72 ? 15.195 -9.300 -14.063 1.00 76.56 72 LEU A C 1
ATOM 540 O O . LEU A 1 72 ? 15.680 -8.272 -13.605 1.00 76.56 72 LEU A O 1
ATOM 544 N N . ALA A 1 73 ? 13.889 -9.552 -13.944 1.00 75.38 73 ALA A N 1
ATOM 545 C CA . ALA A 1 73 ? 12.960 -8.630 -13.286 1.00 75.38 73 ALA A CA 1
ATOM 546 C C . ALA A 1 73 ? 13.299 -8.411 -11.798 1.00 75.38 73 ALA A C 1
ATOM 548 O O . ALA A 1 73 ? 13.166 -7.298 -11.292 1.00 75.38 73 ALA A O 1
ATOM 549 N N . ASN A 1 74 ? 13.782 -9.447 -11.104 1.00 70.50 74 ASN A N 1
ATOM 550 C CA . ASN A 1 74 ? 14.291 -9.316 -9.738 1.00 70.50 74 ASN A CA 1
ATOM 551 C C . ASN A 1 74 ? 15.704 -8.699 -9.701 1.00 70.50 74 ASN A C 1
ATOM 553 O O . ASN A 1 74 ? 15.993 -7.882 -8.824 1.00 70.50 74 ASN A O 1
ATOM 557 N N . SER A 1 75 ? 16.576 -9.050 -10.653 1.00 65.31 75 SER A N 1
ATOM 558 C CA . SER A 1 75 ? 17.980 -8.630 -10.682 1.00 65.31 75 SER A CA 1
ATOM 559 C C . SER A 1 75 ? 18.181 -7.211 -11.202 1.00 65.31 75 SER A C 1
ATOM 561 O O . SER A 1 75 ? 19.186 -6.608 -10.860 1.00 65.31 75 SER A O 1
ATOM 563 N N . GLN A 1 76 ? 17.223 -6.606 -11.913 1.00 58.19 76 GLN A N 1
ATOM 564 C CA . GLN A 1 76 ? 17.223 -5.152 -12.144 1.00 58.19 76 GLN A CA 1
ATOM 565 C C . GLN A 1 76 ? 17.093 -4.358 -10.828 1.00 58.19 76 GLN A C 1
ATOM 567 O O . GLN A 1 76 ? 17.452 -3.186 -10.772 1.00 58.19 76 GLN A O 1
ATOM 572 N N . GLY A 1 77 ? 16.682 -5.006 -9.730 1.00 50.19 77 GLY A N 1
ATOM 573 C CA . GLY A 1 77 ? 16.807 -4.486 -8.366 1.00 50.19 77 GLY A CA 1
ATOM 574 C C . GLY A 1 77 ? 18.185 -4.686 -7.709 1.00 50.19 77 GLY A C 1
ATOM 575 O O . GLY A 1 77 ? 18.302 -4.385 -6.514 1.00 50.19 77 GLY A O 1
ATOM 576 N N . THR A 1 78 ? 19.173 -5.225 -8.444 1.00 45.19 78 THR A N 1
ATOM 577 C CA . THR A 1 78 ? 20.555 -5.559 -8.024 1.00 45.19 78 THR A CA 1
ATOM 578 C C . THR A 1 78 ? 21.619 -5.431 -9.145 1.00 45.19 78 THR A C 1
ATOM 580 O O . THR A 1 78 ? 22.740 -5.901 -8.960 1.00 45.19 78 THR A O 1
ATOM 583 N N . SER A 1 79 ? 21.308 -4.849 -10.311 1.00 43.72 79 SER A N 1
ATOM 584 C CA . SER A 1 79 ? 22.229 -4.747 -11.459 1.00 43.72 79 SER A CA 1
ATOM 585 C C . SER A 1 79 ? 23.333 -3.719 -11.193 1.00 43.72 79 SER A C 1
ATOM 587 O O . SER A 1 79 ? 23.111 -2.522 -11.357 1.00 43.72 79 SER A O 1
ATOM 589 N N . ASP A 1 80 ? 24.543 -4.158 -10.834 1.00 43.84 80 ASP A N 1
ATOM 590 C CA . ASP A 1 80 ? 25.675 -3.252 -10.545 1.00 43.84 80 ASP A CA 1
ATOM 591 C C . ASP A 1 80 ? 26.421 -2.752 -11.805 1.00 43.84 80 ASP A C 1
ATOM 593 O O . ASP A 1 80 ? 27.596 -2.390 -11.769 1.00 43.84 80 ASP A O 1
ATOM 597 N N . VAL A 1 81 ? 25.728 -2.719 -12.950 1.00 44.34 81 VAL A N 1
ATOM 598 C CA . VAL A 1 81 ? 26.233 -2.114 -14.189 1.00 44.34 81 VAL A CA 1
ATOM 599 C C . VAL A 1 81 ? 26.074 -0.601 -14.078 1.00 44.34 81 VAL A C 1
ATOM 601 O O . VAL A 1 81 ? 24.962 -0.086 -13.952 1.00 44.34 81 VAL A O 1
ATOM 604 N N . GLN A 1 82 ? 27.194 0.121 -14.144 1.00 43.22 82 GLN A N 1
ATOM 605 C CA . GLN A 1 82 ? 27.311 1.545 -13.800 1.00 43.22 82 GLN A CA 1
ATOM 606 C C . GLN A 1 82 ? 26.716 2.521 -14.839 1.00 43.22 82 GLN A C 1
ATOM 608 O O . GLN A 1 82 ? 27.186 3.650 -14.997 1.00 43.22 82 GLN A O 1
ATOM 613 N N . SER A 1 83 ? 25.619 2.134 -15.498 1.00 43.38 83 SER A N 1
ATOM 614 C CA . SER A 1 83 ? 24.687 3.115 -16.055 1.00 43.38 83 SER A CA 1
ATOM 615 C C . SER A 1 83 ? 24.299 4.095 -14.938 1.00 43.38 83 SER A C 1
ATOM 617 O O . SER A 1 83 ? 24.004 3.680 -13.815 1.00 43.38 83 SER A O 1
ATOM 619 N N . LYS A 1 84 ? 24.415 5.401 -15.215 1.00 48.38 84 LYS A N 1
ATOM 620 C CA . LYS A 1 84 ? 24.350 6.483 -14.216 1.00 48.38 84 LYS A CA 1
ATOM 621 C C . LYS A 1 84 ? 23.169 6.269 -13.265 1.00 48.38 84 LYS A C 1
ATOM 623 O O . LYS A 1 84 ? 22.031 6.476 -13.681 1.00 48.38 84 LYS A O 1
ATOM 628 N N . ARG A 1 85 ? 23.438 5.873 -12.010 1.00 51.88 85 ARG A N 1
ATOM 629 C CA . ARG A 1 85 ? 22.396 5.613 -11.002 1.00 51.88 85 ARG A CA 1
ATOM 630 C C . ARG A 1 85 ? 21.531 6.867 -10.868 1.00 51.88 85 ARG A C 1
ATOM 632 O O . ARG A 1 85 ? 21.969 7.856 -10.279 1.00 51.88 85 ARG A O 1
ATOM 639 N N . LYS A 1 86 ? 20.330 6.834 -11.456 1.00 62.19 86 LYS A N 1
ATOM 640 C CA . LYS A 1 86 ? 19.331 7.895 -11.317 1.00 62.19 86 LYS A CA 1
ATOM 641 C C . LYS A 1 86 ? 19.093 8.072 -9.820 1.00 62.19 86 LYS A C 1
ATOM 643 O O . LYS A 1 86 ? 18.857 7.086 -9.123 1.00 62.19 86 LYS A O 1
ATOM 648 N N . HIS A 1 87 ? 19.226 9.298 -9.320 1.00 79.25 87 HIS A N 1
ATOM 649 C CA . HIS A 1 87 ? 18.909 9.572 -7.924 1.00 79.25 87 HIS A CA 1
ATOM 650 C C . HIS A 1 87 ? 17.432 9.228 -7.704 1.00 79.25 87 HIS A C 1
ATOM 652 O O . HIS A 1 87 ? 16.595 9.660 -8.496 1.00 79.25 87 HIS A O 1
ATOM 658 N N . TYR A 1 88 ? 17.150 8.391 -6.704 1.00 87.19 88 TYR A N 1
ATOM 659 C CA . TYR A 1 88 ? 15.811 7.858 -6.465 1.00 87.19 88 TYR A CA 1
ATOM 660 C C . TYR A 1 88 ? 14.849 8.999 -6.136 1.00 87.19 88 TYR A C 1
ATOM 662 O O . TYR A 1 88 ? 14.998 9.670 -5.117 1.00 87.19 88 TYR A O 1
ATOM 670 N N . ASP A 1 89 ? 13.872 9.215 -7.009 1.00 91.25 89 ASP A N 1
ATOM 671 C CA . ASP A 1 89 ? 12.841 10.220 -6.815 1.00 91.25 89 ASP A CA 1
ATOM 672 C C . ASP A 1 89 ? 11.644 9.591 -6.092 1.00 91.25 89 ASP A C 1
ATOM 674 O O . ASP A 1 89 ? 10.843 8.885 -6.703 1.00 91.25 89 ASP A O 1
ATOM 678 N N . PHE A 1 90 ? 11.500 9.870 -4.794 1.00 93.06 90 PHE A N 1
ATOM 679 C CA . PHE A 1 90 ? 10.394 9.387 -3.955 1.00 93.06 90 PHE A CA 1
ATOM 680 C C . PHE A 1 90 ? 8.992 9.641 -4.551 1.00 93.06 90 PHE A C 1
ATOM 682 O O . PHE A 1 90 ? 8.048 8.889 -4.280 1.00 93.06 90 PHE A O 1
ATOM 689 N N . TYR A 1 91 ? 8.847 10.692 -5.364 1.00 93.81 91 TYR A N 1
ATOM 690 C CA . TYR A 1 91 ? 7.576 11.116 -5.938 1.00 93.81 91 TYR A CA 1
ATOM 691 C C . TYR A 1 91 ? 7.262 10.458 -7.284 1.00 93.81 91 TYR A C 1
ATOM 693 O O . TYR A 1 91 ? 6.082 10.382 -7.632 1.00 93.81 91 TYR A O 1
ATOM 701 N N . HIS A 1 92 ? 8.271 9.961 -8.010 1.00 90.69 92 HIS A N 1
ATOM 702 C CA . HIS A 1 92 ? 8.127 9.470 -9.388 1.00 90.69 92 HIS A CA 1
ATOM 703 C C . HIS A 1 92 ? 8.665 8.053 -9.634 1.00 90.69 92 HIS A C 1
ATOM 705 O O . HIS A 1 92 ? 8.135 7.360 -10.503 1.00 90.69 92 HIS A O 1
ATOM 711 N N . ASP A 1 93 ? 9.695 7.606 -8.911 1.00 88.12 93 ASP A N 1
ATOM 712 C CA . ASP A 1 93 ? 10.313 6.295 -9.119 1.00 88.12 93 ASP A CA 1
ATOM 713 C C . ASP A 1 93 ? 9.607 5.184 -8.313 1.00 88.12 93 ASP A C 1
ATOM 715 O O . ASP A 1 93 ? 9.290 5.368 -7.133 1.00 88.12 93 ASP A O 1
ATOM 719 N N . PRO A 1 94 ? 9.379 3.994 -8.901 1.00 91.00 94 PRO A N 1
ATOM 720 C CA . PRO A 1 94 ? 8.789 2.871 -8.180 1.00 91.00 94 PRO A CA 1
ATOM 721 C C . PRO A 1 94 ? 9.740 2.308 -7.118 1.00 91.00 94 PRO A C 1
ATOM 723 O O . PRO A 1 94 ? 10.910 2.050 -7.402 1.00 91.00 94 PRO A O 1
ATOM 726 N N . ASN A 1 95 ? 9.221 1.975 -5.932 1.00 92.31 95 ASN A N 1
ATOM 727 C CA . ASN A 1 95 ? 9.966 1.191 -4.941 1.00 92.31 95 ASN A CA 1
ATOM 728 C C . ASN A 1 95 ? 9.132 0.023 -4.379 1.00 92.31 95 ASN A C 1
ATOM 730 O O . ASN A 1 95 ? 8.593 0.103 -3.272 1.00 92.31 95 ASN A O 1
ATOM 734 N N . PRO A 1 96 ? 9.051 -1.109 -5.107 1.00 89.12 96 PRO A N 1
ATOM 735 C CA . PRO A 1 96 ? 8.289 -2.277 -4.667 1.00 89.12 96 PRO A CA 1
ATOM 736 C C . PRO A 1 96 ? 8.827 -2.944 -3.392 1.00 89.12 96 PRO A C 1
ATOM 738 O O . PRO A 1 96 ? 8.121 -3.761 -2.806 1.00 89.12 96 PRO A O 1
ATOM 741 N N . LYS A 1 97 ? 10.065 -2.643 -2.964 1.00 90.06 97 LYS A N 1
ATOM 742 C CA . LYS A 1 97 ? 10.628 -3.159 -1.703 1.00 90.06 97 LYS A CA 1
ATOM 743 C C . LYS A 1 97 ? 9.956 -2.469 -0.512 1.00 90.06 97 LYS A C 1
ATOM 745 O O . LYS A 1 97 ? 9.490 -3.156 0.388 1.00 90.06 97 LYS A O 1
ATOM 750 N N . GLU A 1 98 ? 9.823 -1.145 -0.576 1.00 93.06 98 GLU A N 1
ATOM 751 C CA . GLU A 1 98 ? 9.113 -0.337 0.422 1.00 93.06 98 GLU A CA 1
ATOM 752 C C . GLU A 1 98 ? 7.607 -0.598 0.426 1.00 93.06 98 GLU A C 1
ATOM 754 O O . GLU A 1 98 ? 7.034 -0.884 1.474 1.00 93.06 98 GLU A O 1
ATOM 759 N N . VAL A 1 99 ? 6.955 -0.576 -0.742 1.00 93.88 99 VAL A N 1
ATOM 760 C CA . VAL A 1 99 ? 5.493 -0.757 -0.854 1.00 93.88 99 VAL A CA 1
ATOM 761 C C . VAL A 1 99 ? 5.020 -2.069 -0.210 1.00 93.88 99 VAL A C 1
ATOM 763 O O . VAL A 1 99 ? 3.981 -2.095 0.449 1.00 93.88 99 VAL A O 1
ATOM 766 N N . ARG A 1 100 ? 5.809 -3.149 -0.308 1.00 93.62 100 ARG A N 1
ATOM 767 C CA . ARG A 1 100 ? 5.506 -4.441 0.337 1.00 93.62 100 ARG A CA 1
ATOM 768 C C . ARG A 1 100 ? 5.429 -4.375 1.867 1.00 93.62 100 ARG A C 1
ATOM 770 O O . ARG A 1 100 ? 4.769 -5.228 2.451 1.00 93.62 100 ARG A O 1
ATOM 777 N N . LEU A 1 101 ? 6.053 -3.390 2.518 1.00 94.06 101 LEU A N 1
ATOM 778 C CA . LEU A 1 101 ? 6.036 -3.253 3.980 1.00 94.06 101 LEU A CA 1
ATOM 779 C C . LEU A 1 101 ? 4.666 -2.812 4.518 1.00 94.06 101 LEU A C 1
ATOM 781 O O . LEU A 1 101 ? 4.299 -3.197 5.625 1.00 94.06 101 LEU A O 1
ATOM 785 N N . CYS A 1 102 ? 3.880 -2.057 3.739 1.00 95.19 102 CYS A N 1
ATOM 786 C CA . CYS A 1 102 ? 2.555 -1.614 4.186 1.00 95.19 102 CYS A CA 1
ATOM 787 C C . CYS A 1 102 ? 1.471 -2.700 4.072 1.00 95.19 102 CYS A C 1
ATOM 789 O O . CYS A 1 102 ? 0.511 -2.669 4.838 1.00 95.19 102 CYS A O 1
ATOM 791 N N . VAL A 1 103 ? 1.639 -3.690 3.185 1.00 96.06 103 VAL A N 1
ATOM 792 C CA . VAL A 1 103 ? 0.666 -4.774 2.943 1.00 96.06 103 VAL A CA 1
ATOM 793 C C . VAL A 1 103 ? 0.241 -5.505 4.231 1.00 96.06 103 VAL A C 1
ATOM 795 O O . VAL A 1 103 ? -0.948 -5.463 4.543 1.00 96.06 103 VAL A O 1
ATOM 798 N N . PRO A 1 104 ? 1.145 -6.078 5.056 1.00 97.69 104 PRO A N 1
ATOM 799 C CA . PRO A 1 104 ? 0.741 -6.758 6.292 1.00 97.69 104 PRO A CA 1
ATOM 800 C C . PRO A 1 104 ? 0.125 -5.813 7.338 1.00 97.69 104 PRO A C 1
ATOM 802 O O . PRO A 1 104 ? -0.609 -6.263 8.216 1.00 97.69 104 PRO A O 1
ATOM 805 N N . ILE A 1 105 ? 0.380 -4.501 7.257 1.00 97.94 105 ILE A N 1
ATOM 806 C CA . ILE A 1 105 ? -0.271 -3.502 8.119 1.00 97.94 105 ILE A CA 1
ATOM 807 C C . ILE A 1 105 ? -1.727 -3.315 7.669 1.00 97.94 105 ILE A C 1
ATOM 809 O O . ILE A 1 105 ? -2.636 -3.358 8.498 1.00 97.94 105 ILE A O 1
ATOM 813 N N . LEU A 1 106 ? -1.956 -3.172 6.360 1.00 98.25 106 LEU A N 1
ATOM 814 C CA . LEU A 1 106 ? -3.284 -3.064 5.749 1.00 98.25 106 LEU A CA 1
ATOM 815 C C . LEU A 1 106 ? -4.128 -4.327 5.981 1.00 98.25 106 LEU A C 1
ATOM 817 O O . LEU A 1 106 ? -5.305 -4.215 6.320 1.00 98.25 106 LEU A O 1
ATOM 821 N N . GLU A 1 107 ? -3.533 -5.517 5.880 1.00 98.31 107 GLU A N 1
ATOM 822 C CA . GLU A 1 107 ? -4.182 -6.798 6.195 1.00 98.31 107 GLU A CA 1
ATOM 823 C C . GLU A 1 107 ? -4.594 -6.885 7.675 1.00 98.31 107 GLU A C 1
ATOM 825 O O . GLU A 1 107 ? -5.738 -7.235 7.974 1.00 98.31 107 GLU A O 1
ATOM 830 N N . CYS A 1 108 ? -3.712 -6.498 8.608 1.00 98.00 108 CYS A N 1
ATOM 831 C CA . CYS A 1 108 ? -4.039 -6.448 10.037 1.00 98.00 108 CYS A CA 1
ATOM 832 C C . CYS A 1 108 ? -5.199 -5.482 10.336 1.00 98.00 108 CYS A C 1
ATOM 834 O O . CYS A 1 108 ? -6.134 -5.853 11.049 1.00 98.00 108 CYS A O 1
ATOM 836 N N . VAL A 1 109 ? -5.173 -4.264 9.770 1.00 98.06 109 VAL A N 1
ATOM 837 C CA . VAL A 1 109 ? -6.277 -3.294 9.911 1.00 98.06 109 VAL A CA 1
ATOM 838 C C . VAL A 1 109 ? -7.571 -3.883 9.340 1.00 98.06 109 VAL A C 1
ATOM 840 O O . VAL A 1 109 ? -8.596 -3.865 10.016 1.00 98.06 109 VAL A O 1
ATOM 843 N N . THR A 1 110 ? -7.519 -4.449 8.129 1.00 98.44 110 THR A N 1
ATOM 844 C CA . THR A 1 110 ? -8.675 -5.063 7.452 1.00 98.44 110 THR A CA 1
ATOM 845 C C . THR A 1 110 ? -9.307 -6.139 8.319 1.00 98.44 110 THR A C 1
ATOM 847 O O . THR A 1 110 ? -10.510 -6.097 8.561 1.00 98.44 110 THR A O 1
ATOM 850 N N . LYS A 1 111 ? -8.502 -7.071 8.846 1.00 98.12 111 LYS A N 1
ATOM 851 C CA . LYS A 1 111 ? -8.989 -8.142 9.716 1.00 98.12 111 LYS A CA 1
ATOM 852 C C . LYS A 1 111 ? -9.721 -7.580 10.936 1.00 98.12 111 LYS A C 1
ATOM 854 O O . LYS A 1 111 ? -10.851 -7.986 11.197 1.00 98.12 111 LYS A O 1
ATOM 859 N N . ARG A 1 112 ? -9.119 -6.629 11.661 1.00 97.50 112 ARG A N 1
ATOM 860 C CA . ARG A 1 112 ? -9.745 -6.070 12.869 1.00 97.50 112 ARG A CA 1
ATOM 861 C C . ARG A 1 112 ? -11.013 -5.272 12.553 1.00 97.50 112 ARG A C 1
ATOM 863 O O . ARG A 1 112 ? -11.969 -5.329 13.317 1.00 97.50 112 ARG A O 1
ATOM 870 N N . VAL A 1 113 ? -11.058 -4.565 11.427 1.00 97.38 113 VAL A N 1
ATOM 871 C CA . VAL A 1 113 ? -12.259 -3.837 10.986 1.00 97.38 113 VAL A CA 1
ATOM 872 C C . VAL A 1 113 ? -13.380 -4.797 10.574 1.00 97.38 113 VAL A C 1
ATOM 874 O O . VAL A 1 113 ? -14.534 -4.546 10.908 1.00 97.38 113 VAL A O 1
ATOM 877 N N . MET A 1 114 ? -13.055 -5.929 9.940 1.00 97.38 114 MET A N 1
ATOM 878 C CA . MET A 1 114 ? -14.026 -6.995 9.654 1.00 97.38 114 MET A CA 1
ATOM 879 C C . MET A 1 114 ? -14.577 -7.635 10.936 1.00 97.38 114 MET A C 1
ATOM 881 O O . MET A 1 114 ? -15.776 -7.870 11.011 1.00 97.38 114 MET A O 1
ATOM 885 N N . GLU A 1 115 ? -13.743 -7.867 11.961 1.00 96.62 115 GLU A N 1
ATOM 886 C CA . GLU A 1 115 ? -14.209 -8.320 13.285 1.00 96.62 115 GLU A CA 1
ATOM 887 C C . GLU A 1 115 ? -15.221 -7.327 13.890 1.00 96.62 115 GLU A C 1
ATOM 889 O O . GLU A 1 115 ? -16.294 -7.731 14.331 1.00 96.62 115 GLU A O 1
ATOM 894 N N . LEU A 1 116 ? -14.922 -6.023 13.852 1.00 96.12 116 LEU A N 1
ATOM 895 C CA . LEU A 1 116 ? -15.809 -4.977 14.377 1.00 96.12 116 LEU A CA 1
ATOM 896 C C . LEU A 1 116 ? -17.124 -4.839 13.589 1.00 96.12 116 LEU A C 1
ATOM 898 O O . LEU A 1 116 ? -18.155 -4.547 14.187 1.00 96.12 116 LEU A O 1
ATOM 902 N N . LEU A 1 117 ? -17.120 -5.089 12.276 1.00 96.81 117 LEU A N 1
ATOM 903 C CA . LEU A 1 117 ? -18.328 -5.077 11.437 1.00 96.81 117 LEU A CA 1
ATOM 904 C C . LEU A 1 117 ? -19.281 -6.259 11.701 1.00 96.81 117 LEU A C 1
ATOM 906 O O . LEU A 1 117 ? -20.435 -6.195 11.281 1.00 96.81 117 LEU A O 1
ATOM 910 N N . VAL A 1 118 ? -18.849 -7.312 12.410 1.00 96.44 118 VAL A N 1
ATOM 911 C CA . VAL A 1 118 ? -19.757 -8.373 12.896 1.00 96.44 118 VAL A CA 1
ATOM 912 C C . VAL A 1 118 ? -20.608 -7.871 14.067 1.00 96.44 118 VAL A C 1
ATOM 914 O O . VAL A 1 118 ? -21.791 -8.195 14.150 1.00 96.44 118 VAL A O 1
ATOM 917 N N . GLU A 1 119 ? -20.022 -7.069 14.960 1.00 94.12 119 GLU A N 1
ATOM 918 C CA . GLU A 1 119 ? -20.726 -6.439 16.087 1.00 94.12 119 GLU A CA 1
ATOM 919 C C . GLU A 1 119 ? -21.518 -5.193 15.654 1.00 94.12 119 GLU A C 1
ATOM 921 O O . GLU A 1 119 ? -22.615 -4.950 16.157 1.00 94.12 119 GLU A O 1
ATOM 926 N N . TRP A 1 120 ? -20.984 -4.429 14.694 1.00 93.31 120 TRP A N 1
ATOM 927 C CA . TRP A 1 120 ? -21.542 -3.162 14.210 1.00 93.31 120 TRP A CA 1
ATOM 928 C C . TRP A 1 120 ? -21.738 -3.169 12.680 1.00 93.31 120 TRP A C 1
ATOM 930 O O . TRP A 1 120 ? -21.013 -2.461 11.970 1.00 93.31 120 TRP A O 1
ATOM 940 N N . PRO A 1 121 ? -22.702 -3.951 12.145 1.00 92.94 121 PRO A N 1
ATOM 941 C CA . PRO A 1 121 ? -22.994 -3.985 10.714 1.00 92.94 121 PRO A CA 1
ATOM 942 C C . PRO A 1 121 ? -23.245 -2.596 10.122 1.00 92.94 121 PRO A C 1
ATOM 944 O O . PRO A 1 121 ? -23.796 -1.708 10.773 1.00 92.94 121 PRO A O 1
ATOM 947 N N . ASP A 1 122 ? -22.824 -2.420 8.871 1.00 90.75 122 ASP A N 1
ATOM 948 C CA . ASP A 1 122 ? -22.973 -1.199 8.072 1.00 90.75 122 ASP A CA 1
ATOM 949 C C . ASP A 1 122 ? -22.369 0.099 8.656 1.00 90.75 122 ASP A C 1
ATOM 951 O O . ASP A 1 122 ? -22.539 1.171 8.065 1.00 90.75 122 ASP A O 1
ATOM 955 N N . HIS A 1 123 ? -21.596 0.038 9.752 1.00 95.56 123 HIS A N 1
ATOM 956 C CA . HIS A 1 123 ? -21.061 1.239 10.399 1.00 95.56 123 HIS A CA 1
ATOM 957 C C . HIS A 1 123 ? -20.205 2.096 9.435 1.00 95.56 123 HIS A C 1
ATOM 959 O O . HIS A 1 123 ? -19.185 1.623 8.912 1.00 95.56 123 HIS A O 1
ATOM 965 N N . PRO A 1 124 ? -20.555 3.380 9.205 1.00 95.38 124 PRO A N 1
ATOM 966 C CA . PRO A 1 124 ? -20.036 4.150 8.075 1.00 95.38 124 PRO A CA 1
ATOM 967 C C . PRO A 1 124 ? -18.524 4.378 8.132 1.00 95.38 124 PRO A C 1
ATOM 969 O O . PRO A 1 124 ? -17.867 4.300 7.095 1.00 95.38 124 PRO A O 1
ATOM 972 N N . THR A 1 125 ? -17.944 4.610 9.314 1.00 96.19 125 THR A N 1
ATOM 973 C CA . THR A 1 125 ? -16.489 4.808 9.459 1.00 96.19 125 THR A CA 1
ATOM 974 C C . THR A 1 125 ? -15.710 3.522 9.179 1.00 96.19 125 THR A C 1
ATOM 976 O O . THR A 1 125 ? -14.671 3.572 8.528 1.00 96.19 125 THR A O 1
ATOM 979 N N . LEU A 1 126 ? -16.230 2.360 9.594 1.00 97.31 126 LEU A N 1
ATOM 980 C CA . LEU A 1 126 ? -15.583 1.060 9.367 1.00 97.31 126 LEU A CA 1
ATOM 981 C C . LEU A 1 126 ? -15.617 0.698 7.875 1.00 97.31 126 LEU A C 1
ATOM 983 O O . LEU A 1 126 ? -14.589 0.355 7.290 1.00 97.31 126 LEU A O 1
ATOM 987 N N . ASN A 1 127 ? -16.766 0.905 7.228 1.00 97.56 127 ASN A N 1
ATOM 988 C CA . ASN A 1 127 ? -16.904 0.773 5.779 1.00 97.56 127 ASN A CA 1
ATOM 989 C C . ASN A 1 127 ? -15.990 1.745 5.007 1.00 97.56 127 ASN A C 1
ATOM 991 O O . ASN A 1 127 ? -15.369 1.346 4.023 1.00 97.56 127 ASN A O 1
ATOM 995 N N . GLN A 1 128 ? -15.834 2.997 5.459 1.00 97.88 128 GLN A N 1
ATOM 996 C CA . GLN A 1 128 ? -14.883 3.945 4.859 1.00 97.88 128 GLN A CA 1
ATOM 997 C C . GLN A 1 128 ? -13.421 3.503 5.022 1.00 97.88 128 GLN A C 1
ATOM 999 O O . GLN A 1 128 ? -12.653 3.647 4.072 1.00 97.88 128 GLN A O 1
ATOM 1004 N N . ILE A 1 129 ? -13.038 2.934 6.172 1.00 98.25 129 ILE A N 1
ATOM 1005 C CA . ILE A 1 129 ? -11.694 2.377 6.389 1.00 98.25 129 ILE A CA 1
ATOM 1006 C C . ILE A 1 129 ? -11.407 1.262 5.371 1.00 98.25 129 ILE A C 1
ATOM 1008 O O . ILE A 1 129 ? -10.392 1.331 4.677 1.00 98.25 129 ILE A O 1
ATOM 1012 N N . LEU A 1 130 ? -12.314 0.291 5.208 1.00 98.25 130 LEU A N 1
ATOM 1013 C CA . LEU A 1 130 ? -12.159 -0.780 4.210 1.00 98.25 130 LEU A CA 1
ATOM 1014 C C . LEU A 1 130 ? -12.069 -0.242 2.776 1.00 98.25 130 LEU A C 1
ATOM 1016 O O . LEU A 1 130 ? -11.220 -0.676 2.001 1.00 98.25 130 LEU A O 1
ATOM 1020 N N . LEU A 1 131 ? -12.909 0.735 2.423 1.00 98.31 131 LEU A N 1
ATOM 1021 C CA . LEU A 1 131 ? -12.922 1.355 1.094 1.00 98.31 131 LEU A CA 1
ATOM 1022 C C . LEU A 1 131 ? -11.583 2.058 0.791 1.00 98.31 131 LEU A C 1
ATOM 1024 O O . LEU A 1 131 ? -11.072 1.972 -0.327 1.00 98.31 131 LEU A O 1
ATOM 1028 N N . VAL A 1 132 ? -10.983 2.720 1.787 1.00 98.50 132 VAL A N 1
ATOM 1029 C CA . VAL A 1 132 ? -9.640 3.310 1.666 1.00 98.50 132 VAL A CA 1
ATOM 1030 C C . VAL A 1 132 ? -8.570 2.225 1.520 1.00 98.50 132 VAL A C 1
ATOM 1032 O O . VAL A 1 132 ? -7.736 2.348 0.627 1.00 98.50 132 VAL A O 1
ATOM 1035 N N . ILE A 1 133 ? -8.604 1.151 2.318 1.00 98.44 133 ILE A N 1
ATOM 1036 C CA . ILE A 1 133 ? -7.618 0.059 2.226 1.00 98.44 133 ILE A CA 1
ATOM 1037 C C . ILE A 1 133 ? -7.660 -0.616 0.853 1.00 98.44 133 ILE A C 1
ATOM 1039 O O . ILE A 1 133 ? -6.618 -0.729 0.209 1.00 98.44 133 ILE A O 1
ATOM 1043 N N . ASN A 1 134 ? -8.848 -0.993 0.372 1.00 98.19 134 ASN A N 1
ATOM 1044 C CA . ASN A 1 134 ? -9.014 -1.624 -0.939 1.00 98.19 134 ASN A CA 1
ATOM 1045 C C . ASN A 1 134 ? -8.420 -0.741 -2.047 1.00 98.19 134 ASN A C 1
ATOM 1047 O O . ASN A 1 134 ? -7.594 -1.205 -2.823 1.00 98.19 134 ASN A O 1
ATOM 1051 N N . ARG A 1 135 ? -8.713 0.568 -2.034 1.00 98.06 135 ARG A N 1
ATOM 1052 C CA . ARG A 1 135 ? -8.142 1.526 -2.998 1.00 98.06 135 ARG A CA 1
ATOM 1053 C C . ARG A 1 135 ? -6.616 1.627 -2.959 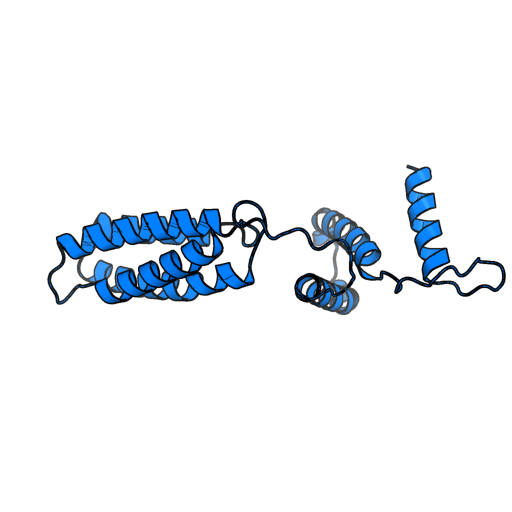1.00 98.06 135 ARG A C 1
ATOM 1055 O O . ARG A 1 135 ? -6.037 1.946 -3.990 1.00 98.06 135 ARG A O 1
ATOM 1062 N N . ILE A 1 136 ? -5.975 1.406 -1.809 1.00 97.88 136 ILE A N 1
ATOM 1063 C CA . ILE A 1 136 ? -4.506 1.384 -1.686 1.00 97.88 136 ILE A CA 1
ATOM 1064 C C . ILE A 1 136 ? -3.948 0.070 -2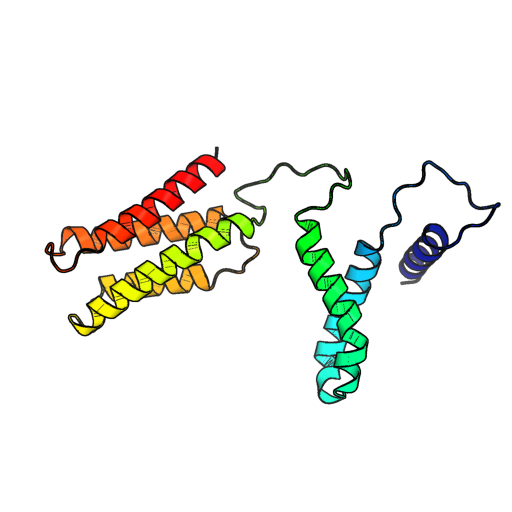.249 1.00 97.88 136 ILE A C 1
ATOM 1066 O O . ILE A 1 136 ? -2.939 0.087 -2.950 1.00 97.88 136 ILE A O 1
ATOM 1070 N N . MET A 1 137 ? -4.621 -1.053 -1.983 1.00 96.62 137 MET A N 1
ATOM 1071 C CA . MET A 1 137 ? -4.260 -2.376 -2.508 1.00 96.62 137 MET A CA 1
ATOM 1072 C C . MET A 1 137 ? -4.462 -2.480 -4.032 1.00 96.62 137 MET A C 1
ATOM 10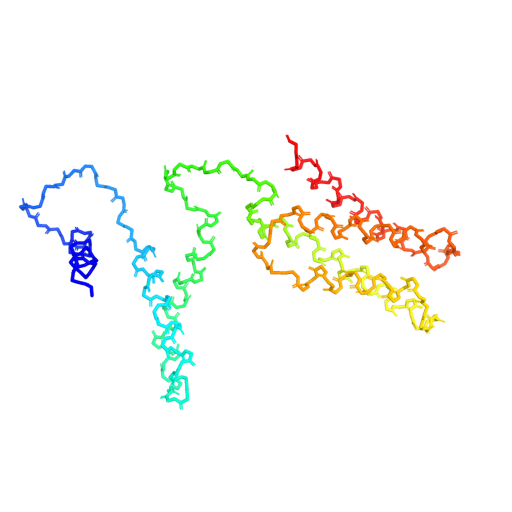74 O O . MET A 1 137 ? -3.692 -3.164 -4.700 1.00 96.62 137 MET A O 1
ATOM 1078 N N . ASP A 1 138 ? -5.431 -1.745 -4.589 1.00 96.94 138 ASP A N 1
ATOM 1079 C CA . ASP A 1 138 ? -5.696 -1.623 -6.032 1.00 96.94 138 ASP A CA 1
ATOM 1080 C C . ASP A 1 138 ? -4.647 -0.772 -6.788 1.00 96.94 138 ASP A C 1
ATOM 1082 O O . ASP A 1 138 ? -4.705 -0.648 -8.016 1.00 96.94 138 ASP A O 1
ATOM 1086 N N . PHE A 1 139 ? -3.690 -0.131 -6.102 1.00 95.62 139 PHE A N 1
ATOM 1087 C CA . PHE A 1 139 ? -2.645 0.638 -6.783 1.00 95.62 139 PHE A CA 1
ATOM 1088 C C . PHE A 1 139 ? -1.666 -0.290 -7.525 1.00 95.62 139 PHE A C 1
ATOM 1090 O O . PHE A 1 139 ? -1.181 -1.264 -6.945 1.00 95.62 139 PHE A O 1
ATOM 1097 N N . PRO A 1 140 ? -1.273 0.034 -8.776 1.00 91.25 140 PRO A N 1
ATOM 1098 C CA . PRO A 1 140 ? -0.233 -0.711 -9.479 1.00 91.25 140 PRO A CA 1
ATOM 1099 C C . PRO A 1 140 ? 1.041 -0.817 -8.637 1.00 91.25 140 PRO A C 1
ATOM 1101 O O . PRO A 1 140 ? 1.522 0.188 -8.111 1.00 91.25 140 PRO A O 1
ATOM 1104 N N . SER A 1 141 ? 1.627 -2.012 -8.566 1.00 80.31 141 SER A N 1
ATOM 1105 C CA . SER A 1 141 ? 2.827 -2.312 -7.764 1.00 80.31 141 SER A CA 1
ATOM 1106 C C . SER A 1 141 ? 4.089 -1.546 -8.187 1.00 80.31 141 SER A C 1
ATOM 1108 O O . SER A 1 141 ? 5.080 -1.544 -7.459 1.00 80.31 141 SER A O 1
ATOM 1110 N N . LEU A 1 142 ? 4.040 -0.879 -9.346 1.00 86.44 142 LEU A N 1
ATOM 1111 C CA . LEU A 1 142 ? 5.053 0.046 -9.855 1.00 86.44 142 LEU A CA 1
ATOM 1112 C C . LEU A 1 142 ? 4.675 1.531 -9.656 1.00 86.44 142 LEU A C 1
ATOM 1114 O O . LEU A 1 142 ? 5.229 2.397 -10.323 1.00 86.44 142 LEU A O 1
ATOM 1118 N N . SER A 1 143 ? 3.731 1.853 -8.768 1.00 91.62 143 SER A N 1
ATOM 1119 C CA . SER A 1 143 ? 3.465 3.245 -8.372 1.00 91.62 143 SER A CA 1
ATOM 1120 C C . SER A 1 143 ? 4.561 3.762 -7.418 1.00 91.62 143 SER A C 1
ATOM 1122 O O . SER A 1 143 ? 5.114 2.969 -6.649 1.00 91.62 143 SER A O 1
ATOM 1124 N N . PRO A 1 144 ? 4.870 5.072 -7.419 1.00 94.94 144 PRO A N 1
ATOM 1125 C CA . PRO A 1 144 ? 5.814 5.669 -6.472 1.00 94.94 144 PRO A CA 1
ATOM 1126 C C . PRO A 1 144 ? 5.279 5.639 -5.033 1.00 94.94 144 PRO A C 1
ATOM 1128 O O . PRO A 1 144 ? 4.064 5.641 -4.803 1.00 94.94 144 PRO A O 1
ATOM 1131 N N . VAL A 1 145 ? 6.190 5.636 -4.052 1.00 96.19 145 VAL A N 1
ATOM 1132 C CA . VAL A 1 145 ? 5.851 5.506 -2.618 1.00 96.19 145 VAL A CA 1
ATOM 1133 C C . VAL A 1 145 ? 4.994 6.674 -2.129 1.00 96.19 145 VAL A C 1
ATOM 1135 O O . VAL A 1 145 ? 4.072 6.453 -1.346 1.00 96.19 145 VAL A O 1
ATOM 1138 N N . SER A 1 146 ? 5.210 7.880 -2.663 1.00 96.94 146 SER A N 1
ATOM 1139 C CA . SER A 1 146 ? 4.374 9.069 -2.434 1.00 96.94 146 SER A CA 1
ATOM 1140 C C . SER A 1 146 ? 2.866 8.791 -2.528 1.00 96.94 146 SER A C 1
ATOM 1142 O O . SER A 1 146 ? 2.095 9.218 -1.668 1.00 96.94 146 SER A O 1
ATOM 1144 N N . ARG A 1 147 ? 2.435 8.004 -3.523 1.00 97.44 147 ARG A N 1
ATOM 1145 C CA . ARG A 1 147 ? 1.026 7.650 -3.742 1.00 97.44 147 ARG A CA 1
ATOM 1146 C C . ARG A 1 147 ? 0.477 6.769 -2.616 1.00 97.44 147 ARG A C 1
ATOM 1148 O O . ARG A 1 147 ? -0.644 6.985 -2.155 1.00 97.44 147 ARG A O 1
ATOM 1155 N N . PHE A 1 148 ? 1.260 5.787 -2.167 1.00 97.62 148 PHE A N 1
ATOM 1156 C CA . PHE A 1 148 ? 0.894 4.918 -1.046 1.00 97.62 148 PHE A CA 1
ATOM 1157 C C . PHE A 1 148 ? 0.896 5.691 0.278 1.00 97.62 148 PHE A C 1
ATOM 1159 O O . PHE A 1 148 ? -0.014 5.505 1.081 1.00 97.62 148 PHE A O 1
ATOM 1166 N N . LEU A 1 149 ? 1.851 6.607 0.476 1.00 97.75 149 LEU A N 1
ATOM 1167 C CA . LEU A 1 149 ? 1.924 7.490 1.641 1.00 97.75 149 LEU A CA 1
ATOM 1168 C C . LEU A 1 149 ? 0.653 8.343 1.789 1.00 97.75 149 LEU A C 1
ATOM 1170 O O . LEU A 1 149 ? 0.030 8.303 2.847 1.00 97.75 149 LEU A O 1
ATOM 1174 N N . THR A 1 150 ? 0.194 9.015 0.724 1.00 97.94 150 THR A N 1
ATOM 1175 C CA . THR A 1 150 ? -1.085 9.760 0.749 1.00 97.94 150 THR A CA 1
ATOM 1176 C C . THR A 1 150 ? -2.273 8.855 1.114 1.00 9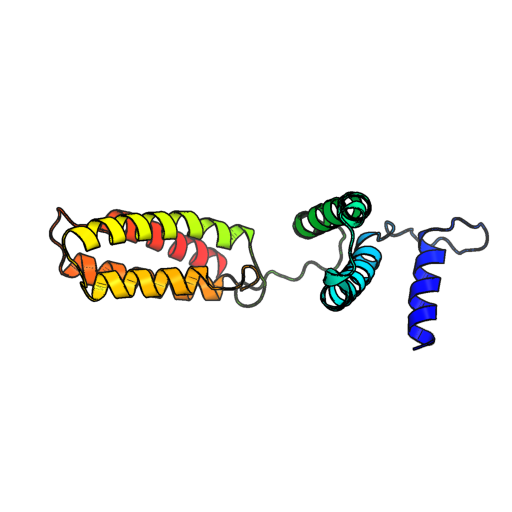7.94 150 THR A C 1
ATOM 1178 O O . THR A 1 150 ? -3.183 9.268 1.834 1.00 97.94 150 THR A O 1
ATOM 1181 N N . GLY A 1 151 ? -2.256 7.598 0.658 1.00 98.00 151 GLY A N 1
ATOM 1182 C CA . GLY A 1 151 ? -3.239 6.584 1.043 1.00 98.00 151 GLY A CA 1
ATOM 1183 C C . GLY A 1 151 ? -3.206 6.250 2.539 1.00 98.00 151 GLY A C 1
ATOM 1184 O O . GLY A 1 151 ? -4.249 6.260 3.192 1.00 98.00 151 GLY A O 1
ATOM 1185 N N . LEU A 1 152 ? -2.019 5.999 3.100 1.00 98.12 152 LEU A N 1
ATOM 1186 C CA . LEU A 1 152 ? -1.847 5.706 4.528 1.00 98.12 152 LEU A CA 1
ATOM 1187 C C . LEU A 1 152 ? -2.199 6.900 5.428 1.00 98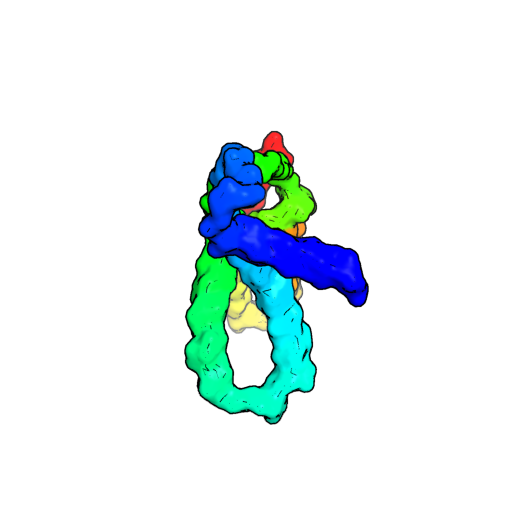.12 152 LEU A C 1
ATOM 1189 O O . LEU A 1 152 ? -2.715 6.697 6.523 1.00 98.12 152 LEU A O 1
ATOM 1193 N N . GLU A 1 153 ? -1.981 8.136 4.978 1.00 98.31 153 GLU A N 1
ATOM 1194 C CA . GLU A 1 153 ? -2.373 9.345 5.716 1.00 98.31 153 GLU A CA 1
ATOM 1195 C C . GLU A 1 153 ? -3.904 9.523 5.755 1.00 98.31 153 GLU A C 1
ATOM 1197 O O . GLU A 1 153 ? -4.475 9.811 6.815 1.00 98.31 153 GLU A O 1
ATOM 1202 N N . LEU A 1 154 ? -4.598 9.250 4.643 1.00 98.44 154 LEU A N 1
ATOM 1203 C CA . LEU A 1 154 ? -6.065 9.192 4.606 1.00 98.44 154 LEU A CA 1
ATOM 1204 C C . LEU A 1 154 ? -6.612 8.055 5.487 1.00 98.44 154 LEU A C 1
ATOM 1206 O O . LEU A 1 154 ? -7.555 8.264 6.252 1.00 98.44 154 LEU A O 1
ATOM 1210 N N . LEU A 1 155 ? -5.998 6.870 5.429 1.00 98.50 155 LEU A N 1
ATOM 1211 C CA . LEU A 1 155 ? -6.347 5.733 6.284 1.00 98.50 155 LEU A CA 1
ATOM 1212 C C . LEU A 1 155 ? -6.181 6.076 7.769 1.00 98.50 155 LEU A C 1
ATOM 1214 O O . LEU A 1 155 ? -7.093 5.851 8.559 1.00 98.50 155 LEU A O 1
ATOM 1218 N N . LEU A 1 156 ? -5.047 6.670 8.149 1.00 98.25 156 LEU A N 1
ATOM 1219 C CA . LEU A 1 156 ? -4.774 7.088 9.523 1.00 98.25 156 LEU A CA 1
ATOM 1220 C C . LEU A 1 156 ? -5.783 8.130 10.023 1.00 98.25 156 LEU A C 1
ATOM 1222 O O . LEU A 1 156 ? -6.116 8.141 11.206 1.00 98.25 156 LEU A O 1
ATOM 1226 N N . THR A 1 157 ? -6.297 8.977 9.132 1.00 98.06 157 THR A N 1
ATOM 1227 C CA . THR A 1 157 ? -7.372 9.924 9.453 1.00 98.06 157 THR A CA 1
ATOM 1228 C C . THR A 1 157 ? -8.662 9.174 9.797 1.00 98.06 157 THR A C 1
ATOM 1230 O O . THR A 1 157 ? -9.235 9.401 10.859 1.00 98.06 157 THR A O 1
ATOM 1233 N N . LYS A 1 158 ? -9.062 8.188 8.983 1.00 97.94 158 LYS A N 1
ATOM 1234 C CA . LYS A 1 158 ? -10.256 7.366 9.250 1.00 97.94 158 LYS A CA 1
ATOM 1235 C C . LYS A 1 158 ? -10.130 6.456 10.474 1.00 97.94 158 LYS A C 1
ATOM 1237 O O . LYS A 1 158 ? -11.121 6.229 11.161 1.00 97.94 158 LYS A O 1
ATOM 1242 N N . LEU A 1 159 ? -8.922 5.999 10.800 1.00 97.50 159 LEU A N 1
ATOM 1243 C CA . LEU A 1 159 ? -8.660 5.282 12.051 1.00 97.50 159 LEU A CA 1
ATOM 1244 C C . LEU A 1 159 ? -8.812 6.193 13.284 1.00 97.50 159 LEU A C 1
ATOM 1246 O O . LEU A 1 159 ? -9.317 5.734 14.303 1.00 97.50 159 LEU A O 1
ATOM 1250 N N . LYS A 1 160 ? -8.441 7.478 13.197 1.00 96.00 160 LYS A N 1
ATOM 1251 C CA . LYS A 1 160 ? -8.645 8.455 14.286 1.00 96.00 160 LYS A CA 1
ATOM 1252 C C . LYS A 1 160 ? -10.117 8.827 14.477 1.00 96.00 160 LYS A C 1
ATOM 1254 O O . LYS A 1 160 ? -10.578 8.827 15.610 1.00 96.00 160 LYS A O 1
ATOM 1259 N N . GLU A 1 161 ? -10.864 9.037 13.390 1.00 96.25 161 GLU A N 1
ATOM 1260 C CA . GLU A 1 161 ? -12.321 9.274 13.443 1.00 96.25 161 GLU A CA 1
ATOM 1261 C C . GLU A 1 161 ? -13.079 8.141 14.168 1.00 96.25 161 GLU A C 1
ATOM 1263 O O . GLU A 1 161 ? -14.106 8.382 14.805 1.00 96.25 161 GLU A O 1
ATOM 1268 N N . TRP A 1 162 ? -12.575 6.901 14.094 1.00 96.06 162 TRP A N 1
ATOM 1269 C CA . TRP A 1 162 ? -13.077 5.790 14.905 1.00 96.06 162 TRP A CA 1
ATOM 1270 C C . TRP A 1 162 ? -12.648 5.910 16.375 1.00 96.06 162 TRP A C 1
ATOM 1272 O O . TRP A 1 162 ? -13.514 5.902 17.245 1.00 96.06 162 TRP A O 1
ATOM 1282 N N . GLU A 1 163 ? -11.352 6.077 16.667 1.00 94.00 163 GLU A N 1
ATOM 1283 C CA . GLU A 1 163 ? -10.844 6.170 18.052 1.00 94.00 163 GLU A CA 1
ATOM 1284 C C . GLU A 1 163 ? -11.452 7.320 18.872 1.00 94.00 163 GLU A C 1
ATOM 1286 O O . GLU A 1 163 ? -11.593 7.188 20.083 1.00 94.00 163 GLU A O 1
ATOM 1291 N N . GLU A 1 164 ? -11.848 8.427 18.237 1.00 93.75 164 GLU A N 1
ATOM 1292 C CA . GLU A 1 164 ? -12.530 9.553 18.898 1.00 93.75 164 GLU A CA 1
ATOM 1293 C C . GLU A 1 164 ? -13.922 9.190 19.450 1.00 93.75 164 GLU A C 1
ATOM 1295 O O . GLU A 1 164 ? -14.413 9.851 20.366 1.00 93.75 164 GLU A O 1
ATOM 1300 N N . ASN A 1 165 ? -14.549 8.137 18.916 1.00 89.38 165 ASN A N 1
ATOM 1301 C CA . ASN A 1 165 ? -15.903 7.692 19.267 1.00 89.38 165 ASN A CA 1
ATOM 1302 C C . ASN A 1 165 ? -15.933 6.276 19.884 1.00 89.38 165 ASN A C 1
ATOM 1304 O O . ASN A 1 165 ? -16.927 5.880 20.494 1.00 89.38 165 ASN A O 1
ATOM 1308 N N . ALA A 1 166 ? -14.857 5.502 19.728 1.00 88.62 166 ALA A N 1
ATOM 1309 C CA . ALA A 1 166 ? -14.735 4.129 20.196 1.00 88.62 166 ALA A CA 1
ATOM 1310 C C . ALA A 1 166 ? -14.499 4.038 21.712 1.00 88.62 166 ALA A C 1
ATOM 1312 O O . ALA A 1 166 ? -13.638 4.710 22.278 1.00 88.62 166 ALA A O 1
ATOM 1313 N N . HIS A 1 167 ? -15.194 3.115 22.382 1.00 89.81 167 HIS A N 1
ATOM 1314 C CA . HIS A 1 167 ? -14.829 2.728 23.746 1.00 89.81 167 HIS A CA 1
ATOM 1315 C C . HIS A 1 167 ? -13.651 1.739 23.744 1.00 89.81 167 HIS A C 1
ATOM 1317 O O . HIS A 1 167 ? -13.487 0.958 22.805 1.00 89.81 167 HIS A O 1
ATOM 1323 N N . ALA A 1 168 ? -12.886 1.678 24.839 1.00 86.62 168 ALA A N 1
ATOM 1324 C CA . ALA A 1 168 ? -11.640 0.903 24.934 1.00 86.62 168 ALA A CA 1
ATOM 1325 C C . ALA A 1 168 ? -11.720 -0.566 24.449 1.00 86.62 168 ALA A C 1
ATOM 1327 O O . ALA A 1 168 ? -10.749 -1.074 23.900 1.00 86.62 168 ALA A O 1
ATOM 1328 N N . GLY A 1 169 ? -12.869 -1.244 24.590 1.00 85.69 169 GLY A N 1
ATOM 1329 C CA . GLY A 1 169 ? -13.065 -2.615 24.087 1.00 85.69 169 GLY A CA 1
ATOM 1330 C C . GLY A 1 169 ? -13.038 -2.791 22.554 1.00 85.69 169 GLY A C 1
ATOM 1331 O O . GLY A 1 169 ? -12.791 -3.897 22.084 1.00 85.69 169 GLY A O 1
ATOM 1332 N N . VAL A 1 170 ? -13.250 -1.726 21.767 1.00 92.19 170 VAL A N 1
ATOM 1333 C CA . VAL A 1 170 ? -13.311 -1.769 20.287 1.00 92.19 170 VAL A CA 1
ATOM 1334 C C . VAL A 1 170 ? -12.237 -0.903 19.612 1.00 92.19 170 VAL A C 1
ATOM 1336 O O . VAL A 1 170 ? -12.363 -0.527 18.449 1.00 92.19 170 VAL A O 1
ATOM 1339 N N . THR A 1 171 ? -11.148 -0.612 20.329 1.00 93.19 171 THR A N 1
ATOM 1340 C CA . THR A 1 171 ? -10.022 0.193 19.827 1.00 93.19 171 THR A CA 1
ATOM 1341 C C . THR A 1 171 ? -9.333 -0.412 18.591 1.00 93.19 171 THR A C 1
ATOM 1343 O O . THR A 1 171 ? -9.045 -1.613 18.509 1.00 93.19 171 THR A O 1
ATOM 1346 N N . LEU A 1 172 ? -9.022 0.464 17.636 1.00 95.69 172 LEU A N 1
ATOM 1347 C CA . LEU A 1 172 ? -8.092 0.288 16.522 1.00 95.69 172 LEU A CA 1
ATOM 1348 C C . LEU A 1 172 ? -6.726 0.947 16.793 1.00 95.69 172 LEU A C 1
ATOM 1350 O O . LEU A 1 172 ? -5.823 0.807 15.971 1.00 95.69 172 LEU A O 1
ATOM 1354 N N . GLY A 1 173 ? -6.529 1.609 17.936 1.00 94.88 173 GLY A N 1
ATOM 1355 C CA . GLY A 1 173 ? -5.321 2.346 18.324 1.00 94.88 173 GLY A CA 1
ATOM 1356 C C . GLY A 1 173 ? -3.983 1.636 18.050 1.00 94.88 173 GLY A C 1
ATOM 1357 O O . GLY A 1 173 ? -3.102 2.258 17.453 1.00 94.88 173 GLY A O 1
ATOM 1358 N N . PRO A 1 174 ? -3.806 0.335 18.369 1.00 95.62 174 PRO A N 1
ATOM 1359 C CA . PRO A 1 174 ? -2.589 -0.407 18.016 1.00 95.62 174 PRO A CA 1
ATOM 1360 C C . PRO A 1 174 ? -2.329 -0.490 16.500 1.00 95.62 174 PRO A C 1
ATOM 1362 O O . PRO A 1 174 ? -1.184 -0.414 16.054 1.00 95.62 174 PRO A O 1
ATOM 1365 N N . HIS A 1 175 ? -3.390 -0.585 15.697 1.00 97.12 175 HIS A N 1
ATOM 1366 C CA . HIS A 1 175 ? -3.322 -0.598 14.235 1.00 97.12 175 HIS A CA 1
ATOM 1367 C C . HIS A 1 175 ? -3.043 0.810 13.687 1.00 97.12 175 HIS A C 1
ATOM 1369 O O . HIS A 1 175 ? -2.203 0.977 12.804 1.00 97.12 175 HIS A O 1
ATOM 1375 N N . ALA A 1 176 ? -3.667 1.841 14.268 1.00 96.88 176 ALA A N 1
ATOM 1376 C CA . ALA A 1 176 ? -3.374 3.240 13.959 1.00 96.88 176 ALA A CA 1
ATOM 1377 C C . ALA A 1 176 ? -1.910 3.607 14.271 1.00 96.88 176 ALA A C 1
ATOM 1379 O O . ALA A 1 176 ? -1.278 4.323 13.494 1.00 96.88 176 ALA A O 1
ATOM 1380 N N . ALA A 1 177 ? -1.334 3.072 15.352 1.00 97.50 177 ALA A N 1
ATOM 1381 C CA . ALA A 1 177 ? 0.081 3.234 15.683 1.00 97.50 177 ALA A CA 1
ATOM 1382 C C . ALA A 1 177 ? 1.008 2.563 14.649 1.00 97.50 177 ALA A C 1
ATOM 1384 O O . ALA A 1 177 ? 2.009 3.161 14.253 1.00 97.50 177 ALA A O 1
ATOM 1385 N N . ALA A 1 178 ? 0.657 1.370 14.152 1.00 97.69 178 ALA A N 1
ATOM 1386 C CA . ALA A 1 178 ? 1.404 0.699 13.085 1.00 97.69 178 ALA A CA 1
ATOM 1387 C C . ALA A 1 178 ? 1.377 1.495 11.763 1.00 97.69 178 ALA A C 1
ATOM 1389 O O . ALA A 1 178 ? 2.430 1.729 11.169 1.00 97.69 178 ALA A O 1
ATOM 1390 N N . VAL A 1 179 ? 0.205 1.997 11.348 1.00 98.06 179 VAL A N 1
ATOM 1391 C CA . VAL A 1 179 ? 0.079 2.887 10.174 1.00 98.06 179 VAL A CA 1
ATOM 1392 C C . VAL A 1 179 ? 0.865 4.189 10.382 1.00 98.06 179 VAL A C 1
ATOM 1394 O O . VAL A 1 179 ? 1.611 4.599 9.497 1.00 98.06 179 VAL A O 1
ATOM 1397 N N . THR A 1 180 ? 0.774 4.805 11.569 1.00 98.19 180 THR A N 1
ATOM 1398 C CA . THR A 1 180 ? 1.533 6.024 11.920 1.00 98.19 180 THR A CA 1
ATOM 1399 C C . THR A 1 180 ? 3.037 5.804 11.794 1.00 98.19 180 THR A C 1
ATOM 1401 O O . THR A 1 180 ? 3.736 6.665 11.265 1.00 98.19 180 THR A O 1
ATOM 1404 N N . ARG A 1 181 ? 3.551 4.647 12.233 1.00 97.94 181 ARG A N 1
ATOM 1405 C CA . ARG A 1 181 ? 4.968 4.313 12.073 1.00 97.94 181 ARG A CA 1
ATOM 1406 C C . ARG A 1 181 ? 5.369 4.242 10.599 1.00 97.94 181 ARG A C 1
ATOM 1408 O O . ARG A 1 181 ? 6.363 4.861 10.242 1.00 97.94 181 ARG A O 1
ATOM 1415 N N . GLN A 1 182 ? 4.603 3.548 9.755 1.00 97.88 182 GLN A N 1
ATOM 1416 C CA . GLN A 1 182 ? 4.925 3.437 8.327 1.00 97.88 182 GLN A CA 1
ATOM 1417 C C . GLN A 1 182 ? 4.900 4.805 7.627 1.00 97.88 182 GLN A C 1
ATOM 1419 O O . GLN A 1 182 ? 5.793 5.105 6.840 1.00 97.88 182 GLN A O 1
ATOM 1424 N N . VAL A 1 183 ? 3.931 5.664 7.971 1.00 97.88 183 VAL A N 1
ATOM 1425 C CA . VAL A 1 183 ? 3.876 7.066 7.518 1.00 97.88 183 VAL A CA 1
ATOM 1426 C C . VAL A 1 183 ? 5.136 7.827 7.942 1.00 97.88 183 VAL A C 1
ATOM 1428 O O . VAL A 1 183 ? 5.769 8.463 7.107 1.00 97.88 183 VAL A O 1
ATOM 1431 N N . LEU A 1 184 ? 5.555 7.731 9.209 1.00 97.44 184 LEU A N 1
ATOM 1432 C CA . LEU A 1 184 ? 6.768 8.397 9.704 1.00 97.44 184 LEU A CA 1
ATOM 1433 C C . LEU A 1 184 ? 8.060 7.847 9.086 1.00 97.44 184 LEU A C 1
ATOM 1435 O O . LEU A 1 184 ? 9.000 8.611 8.887 1.00 97.44 184 LEU A O 1
ATOM 1439 N N . ASP A 1 185 ? 8.138 6.546 8.809 1.00 96.69 185 ASP A N 1
ATOM 1440 C CA . ASP A 1 185 ? 9.311 5.926 8.191 1.00 96.69 185 ASP A CA 1
ATOM 1441 C C . ASP A 1 185 ? 9.406 6.295 6.691 1.00 96.69 185 ASP A C 1
ATOM 1443 O O . ASP A 1 185 ? 10.496 6.609 6.216 1.00 96.69 185 ASP A O 1
ATOM 1447 N N . TRP A 1 186 ? 8.283 6.427 5.971 1.00 97.12 186 TRP A N 1
ATOM 1448 C CA . TRP A 1 186 ? 8.262 6.971 4.602 1.00 97.12 186 TRP A CA 1
ATOM 1449 C C . TRP A 1 186 ? 8.454 8.491 4.525 1.00 97.12 186 TRP A C 1
ATOM 1451 O O . TRP A 1 186 ? 9.133 8.951 3.614 1.00 97.12 186 TRP A O 1
ATOM 1461 N N . ARG A 1 187 ? 7.982 9.276 5.501 1.00 96.62 187 ARG A N 1
ATOM 1462 C CA . ARG A 1 187 ? 8.293 10.719 5.595 1.00 96.62 187 ARG A CA 1
ATOM 1463 C C . ARG A 1 187 ? 9.781 11.007 5.861 1.00 96.62 187 ARG A C 1
ATOM 1465 O O . ARG A 1 187 ? 10.220 12.126 5.642 1.00 96.62 187 ARG A O 1
ATOM 1472 N N . LYS A 1 188 ? 10.575 10.017 6.298 1.00 94.94 188 LYS A N 1
ATOM 1473 C CA . LYS A 1 188 ? 12.055 10.098 6.347 1.00 94.94 188 LYS A CA 1
ATOM 1474 C C . LYS A 1 188 ? 12.724 9.704 5.028 1.00 94.94 188 LYS A C 1
ATOM 1476 O O . LYS A 1 188 ? 13.888 10.019 4.840 1.00 94.94 188 LYS A O 1
ATOM 1481 N N . LEU A 1 189 ? 12.014 8.984 4.158 1.00 92.12 189 LEU A N 1
ATOM 1482 C CA . LEU A 1 189 ? 12.444 8.625 2.800 1.00 92.12 189 LEU A CA 1
ATOM 1483 C C . LEU A 1 189 ? 12.082 9.727 1.775 1.00 92.12 189 LEU A C 1
ATOM 1485 O O . LEU A 1 189 ? 12.494 9.667 0.621 1.00 92.12 189 LEU A O 1
ATOM 1489 N N . GLU A 1 190 ? 11.297 10.715 2.212 1.00 92.12 190 GLU A N 1
ATOM 1490 C CA . GLU A 1 190 ? 10.826 11.893 1.472 1.00 92.12 190 GLU A CA 1
ATOM 1491 C C . GLU A 1 190 ? 11.725 13.142 1.677 1.00 92.12 190 GLU A C 1
ATOM 1493 O O . GLU A 1 190 ? 11.441 14.206 1.120 1.00 92.12 190 GLU A O 1
ATOM 1498 N N . LEU A 1 191 ? 12.809 13.008 2.461 1.00 86.31 191 LEU A N 1
ATOM 1499 C CA . LEU A 1 191 ? 13.728 14.073 2.900 1.00 86.31 191 LEU A CA 1
ATOM 1500 C C . LEU A 1 191 ? 15.199 13.753 2.581 1.00 86.31 191 LEU A C 1
ATOM 1502 O O . LEU A 1 191 ? 15.918 14.717 2.237 1.00 86.31 191 LEU A O 1
#

Radius of gyration: 24.67 Å; chains: 1; bounding box: 63×42×67 Å

Organism: NCBI:txid1464854

Foldseek 3Di:
DVVVVVVLVVLCCLLPDDDPPRDDDPDDNRDPPVVLVVVVVVVVVVCVVCVVVDDPVVCVVCVVSVVVVVVSVVCVVVDPRPPPPDDDDLQAFADLVLLVLCVVLLVVLLVLLVVVCVVVPPDPLSVVLVVLSVVLVPDPSGHHVVVNLVSLVVNLVSLVVCVVPDDPVSHPVVSSVVSVVSNVVVVVVND